Protein AF-A0A318IR84-F1 (afdb_monomer)

pLDDT: mean 74.89, std 21.02, range [23.23, 97.19]

Secondary structure (DSSP, 8-state):
------PPP-------EEEE-SSGGGGGGGGSTTEEEEEE-----HHHHHHHHHHHHTT--TTEEEEEE-TTSPPP-TTS---TTHHHHHHHHHHHHHHHHHHHT-S-EEEEEE--SS---------TT-EEEEE--SSS-EEEE-GGGB-GGGSGGGGTT--TTTTT-BS-GGGEEEEPTT-EEEEEPP-

Mean predicted aligned error: 11.46 Å

Organism: NCBI:txid332411

Radius of gyration: 19.28 Å; Cα contacts (8 Å, |Δi|>4): 292; chains: 1; bounding box: 44×44×61 Å

Foldseek 3Di:
DDDDDDDDPDPDQQFADEAEDPDLVCVLCCPPPNHFKYKYADDADVQLQVQVVVCVVVVLQPFWDKDKDFQPDQDDCPSGDPDGSSVVVRVVVSVVQVSVCVSVVHRIDIDIDGDDPDADDDLPPLPVDWKDKDAANDDQAHKDATPVQAPCVCHDVNLVPDDCVPSCRGNDPVRIDGHHGGMMMIGGRDD

Sequence (191 aa):
MTVALNPAPCATPPTSSLYEASRLTDLVRIFDEDIQLCLYPRSPIEPITRYFAAAREQGVLGLGFRLVATPGQALDISGLAALPGRDALLQDMAYLLDIYAELIGCPQVGMRLEVLDRAMCPRFHVDRTGVRMLCTYYGQGTEWLSEDAADRSKLGRLAQGMPDETSGLIRNPAAIRQAPPFALLLLKGTQ

Solvent-accessible surface area (backbone atoms only — not comparable to full-atom values): 11540 Å² total; per-residue (Å²): 138,90,80,88,76,77,81,73,77,77,74,72,76,77,66,54,31,73,44,80,32,91,47,80,79,49,55,65,51,49,74,43,89,62,31,36,32,28,37,36,79,43,79,75,56,65,51,38,46,49,25,52,51,52,30,57,77,70,67,60,56,71,68,47,47,74,49,77,45,42,71,97,54,88,75,88,56,88,80,56,66,96,48,70,27,44,68,56,41,52,52,49,53,50,52,51,44,39,54,50,29,64,74,71,71,41,78,61,45,82,46,74,49,75,59,70,99,56,80,71,71,71,83,78,64,63,38,90,80,51,76,46,80,46,65,33,72,74,74,88,33,49,53,48,67,45,54,92,28,40,39,68,86,36,54,69,85,64,23,77,85,47,57,54,91,72,43,59,22,56,70,37,76,88,53,60,42,71,38,58,40,44,20,39,35,38,38,49,36,60,130

InterPro domains:
  IPR014955 Protein of unknown function DUF1826 [PF08856] (23-190)

Nearest PDB structures (foldseek):
  7vbq-assembly1_A  TM=4.235E-01  e=6.514E-02  Talaromyces purpureogenus
  8etn-assembly1_B  TM=2.822E-01  e=4.411E-02  Oryza sativa
  5ybs-assembly1_A  TM=4.345E-01  e=3.905E+00  Penicillium brasilianum
  5ybm-assembly1_A  TM=4.144E-01  e=4.167E+00  Penicillium brasilianum
  4qsz-assembly2_B  TM=3.073E-01  e=6.566E+00  Escherichia coli K-12

Structure (mmCIF, N/CA/C/O backbone):
data_AF-A0A318IR84-F1
#
_entry.id   AF-A0A318IR84-F1
#
loop_
_atom_site.group_PDB
_atom_site.id
_atom_site.type_symbol
_atom_site.label_atom_id
_atom_site.label_alt_id
_atom_site.label_comp_id
_atom_site.label_asym_id
_atom_site.label_entity_id
_atom_site.label_seq_id
_atom_site.pdbx_PDB_ins_code
_atom_site.Cartn_x
_atom_site.Cartn_y
_atom_site.Cartn_z
_atom_site.occupancy
_atom_site.B_iso_or_equiv
_atom_site.auth_seq_id
_atom_site.auth_comp_id
_atom_site.auth_asym_id
_atom_site.auth_atom_id
_atom_site.pdbx_PDB_model_num
ATOM 1 N N . MET A 1 1 ? -25.418 32.059 40.261 1.00 28.69 1 MET A N 1
ATOM 2 C CA . MET A 1 1 ? -25.974 30.912 41.004 1.00 28.69 1 MET A CA 1
ATOM 3 C C . MET A 1 1 ? -25.354 29.662 40.403 1.00 28.69 1 MET A C 1
ATOM 5 O O . MET A 1 1 ? -25.583 29.387 39.235 1.00 28.69 1 MET A O 1
ATOM 9 N N . THR A 1 2 ? -24.452 29.028 41.145 1.00 23.92 2 THR A N 1
ATOM 10 C CA . THR A 1 2 ? -23.687 27.848 40.720 1.00 23.92 2 THR A CA 1
ATOM 11 C C . THR A 1 2 ? -24.505 26.588 40.962 1.00 23.92 2 THR A C 1
ATOM 13 O O . THR A 1 2 ? -25.024 26.443 42.063 1.00 23.92 2 THR A O 1
ATOM 16 N N . VAL A 1 3 ? -24.520 25.659 40.004 1.00 23.23 3 VAL A N 1
ATOM 17 C CA . VAL A 1 3 ? -24.410 24.215 40.269 1.00 23.23 3 VAL A CA 1
ATOM 18 C C . VAL A 1 3 ? -23.567 23.621 39.143 1.00 23.23 3 VAL A C 1
ATOM 20 O O . VAL A 1 3 ? -23.904 23.748 37.969 1.00 23.23 3 VAL A O 1
ATOM 23 N N . ALA A 1 4 ? -22.442 23.025 39.527 1.00 28.09 4 ALA A N 1
ATOM 24 C CA . ALA A 1 4 ? -21.579 22.254 38.652 1.00 28.09 4 ALA A CA 1
ATOM 25 C C . ALA A 1 4 ? -22.217 20.885 38.386 1.00 28.09 4 ALA A C 1
ATOM 27 O O . ALA A 1 4 ? -22.623 20.199 39.323 1.00 28.09 4 ALA A O 1
ATOM 28 N N . LEU A 1 5 ? -22.263 20.479 37.121 1.00 31.05 5 LEU A N 1
ATOM 29 C CA . LEU A 1 5 ? -22.376 19.076 36.746 1.00 31.05 5 LEU A CA 1
ATOM 30 C C . LEU A 1 5 ? -20.981 18.660 36.288 1.00 31.05 5 LEU A C 1
ATOM 32 O O . LEU A 1 5 ? -20.384 19.337 35.453 1.00 31.05 5 LEU A O 1
ATOM 36 N N . ASN A 1 6 ? -20.448 17.629 36.941 1.00 32.31 6 ASN A N 1
ATOM 37 C CA . ASN A 1 6 ? -19.106 17.077 36.767 1.00 32.31 6 ASN A CA 1
ATOM 38 C C . ASN A 1 6 ? -18.589 17.178 35.320 1.00 32.31 6 ASN A C 1
ATOM 40 O O . ASN A 1 6 ? -19.327 16.807 34.404 1.00 32.31 6 ASN A O 1
ATOM 44 N N . PRO A 1 7 ? -17.322 17.574 35.082 1.00 36.03 7 PRO A N 1
ATOM 45 C CA . PRO A 1 7 ? -16.700 17.222 33.818 1.00 36.03 7 PRO A CA 1
ATOM 46 C C . PRO A 1 7 ? -16.738 15.694 33.718 1.00 36.03 7 PRO A C 1
ATOM 48 O O . PRO A 1 7 ? -16.303 14.992 34.636 1.00 36.03 7 PRO A O 1
ATOM 51 N N . ALA A 1 8 ? -17.318 15.181 32.632 1.00 34.06 8 ALA A N 1
ATOM 52 C CA . ALA A 1 8 ? -17.183 13.777 32.278 1.00 34.06 8 ALA A CA 1
ATOM 53 C C . ALA A 1 8 ? -15.690 13.401 32.347 1.00 34.06 8 ALA A C 1
ATOM 55 O O . ALA A 1 8 ? -14.848 14.249 32.020 1.00 34.06 8 ALA A O 1
ATOM 56 N N . PRO A 1 9 ? -15.334 12.185 32.801 1.00 35.09 9 PRO A N 1
ATOM 57 C CA . PRO A 1 9 ? -13.950 11.744 32.757 1.00 35.09 9 PRO A CA 1
ATOM 58 C C . PRO A 1 9 ? -13.420 11.985 31.345 1.00 35.09 9 PRO A C 1
ATOM 60 O O . PRO A 1 9 ? -14.053 11.592 30.365 1.00 35.09 9 PRO A O 1
ATOM 63 N N . CYS A 1 10 ? -12.302 12.713 31.278 1.00 37.72 10 CYS A N 1
ATOM 64 C CA . CYS A 1 10 ? -11.510 12.907 30.074 1.00 37.72 10 CYS A CA 1
ATOM 65 C C . CYS A 1 10 ? -11.448 11.556 29.362 1.00 37.72 10 CYS A C 1
ATOM 67 O O . CYS A 1 10 ? -10.963 10.596 29.967 1.00 37.72 10 CYS A O 1
ATOM 69 N N . ALA A 1 11 ? -12.036 11.470 28.164 1.00 36.62 11 ALA A N 1
ATOM 70 C CA . ALA A 1 11 ? -12.072 10.236 27.401 1.00 36.62 11 ALA A CA 1
ATOM 71 C C . ALA A 1 11 ? -10.647 9.685 27.372 1.00 36.62 11 ALA A C 1
ATOM 73 O O . ALA A 1 11 ? -9.723 10.360 26.913 1.00 36.62 11 ALA A O 1
ATOM 74 N N . THR A 1 12 ? -10.455 8.502 27.955 1.00 34.94 12 THR A N 1
ATOM 75 C CA . THR A 1 12 ? -9.233 7.729 27.762 1.00 34.94 12 THR A CA 1
ATOM 76 C C . THR A 1 12 ? -8.934 7.753 26.268 1.00 34.94 12 THR A C 1
ATOM 78 O O . THR A 1 12 ? -9.847 7.434 25.499 1.00 34.94 12 THR A O 1
ATOM 81 N N . PRO A 1 13 ? -7.732 8.180 25.832 1.00 42.44 13 PRO A N 1
ATOM 82 C CA . PRO A 1 13 ? -7.419 8.173 24.412 1.00 42.44 13 PRO A CA 1
ATOM 83 C C . PRO A 1 13 ? -7.692 6.756 23.897 1.00 42.44 13 PRO A C 1
ATOM 85 O O . PRO A 1 13 ? -7.312 5.801 24.591 1.00 42.44 13 PRO A O 1
ATOM 88 N N . PRO A 1 14 ? -8.404 6.595 22.765 1.00 44.34 14 PRO A N 1
ATOM 89 C CA . PRO A 1 14 ? -8.708 5.274 22.248 1.00 44.34 14 PRO A CA 1
ATOM 90 C C . PRO A 1 14 ? -7.386 4.528 22.120 1.00 44.34 14 PRO A C 1
ATOM 92 O O . PRO A 1 14 ? -6.428 5.004 21.509 1.00 44.34 14 PRO A O 1
ATOM 95 N N . THR A 1 15 ? -7.307 3.388 22.796 1.00 46.62 15 THR A N 1
ATOM 96 C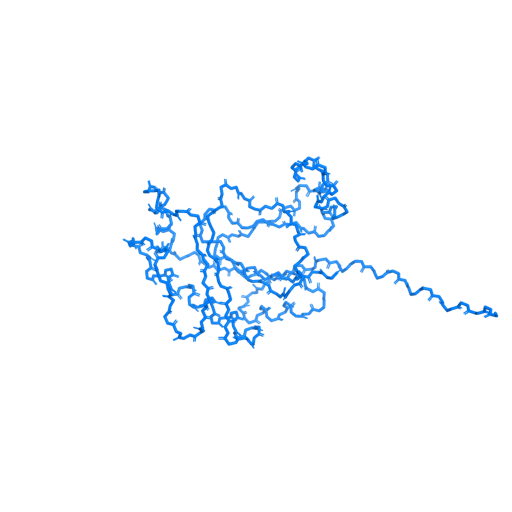 CA . THR A 1 15 ? -6.165 2.490 22.690 1.00 46.62 15 THR A CA 1
ATOM 97 C C . THR A 1 15 ? -6.109 2.108 21.217 1.00 46.62 15 THR A C 1
ATOM 99 O O . THR A 1 15 ? -7.056 1.498 20.739 1.00 46.62 15 THR A O 1
ATOM 102 N N . SER A 1 16 ? -5.094 2.553 20.467 1.00 55.94 16 SER A N 1
ATOM 103 C CA . SER A 1 16 ? -4.997 2.272 19.028 1.00 55.94 16 SER A CA 1
ATOM 104 C C . SER A 1 16 ? -4.999 0.761 18.813 1.00 55.94 16 SER A C 1
ATOM 106 O O . SER A 1 16 ? -3.967 0.105 18.978 1.00 55.94 16 SER A O 1
ATOM 108 N N . SER A 1 17 ? -6.174 0.192 18.527 1.00 76.81 17 SER A N 1
ATOM 109 C CA . SER A 1 17 ? -6.302 -1.237 18.312 1.00 76.81 17 SER A CA 1
ATOM 110 C C . SER A 1 17 ? -6.045 -1.506 16.835 1.00 76.81 17 SER A C 1
ATOM 112 O O . SER A 1 17 ? -6.731 -1.019 15.929 1.00 76.81 17 SER A O 1
ATOM 114 N N . LEU A 1 18 ? -4.943 -2.211 16.606 1.00 83.88 18 LEU A N 1
ATOM 115 C CA . LEU A 1 18 ? -4.634 -2.840 15.339 1.00 83.88 18 LEU A CA 1
ATOM 116 C C . LEU A 1 18 ? -5.541 -4.060 15.187 1.00 83.88 18 LEU A C 1
ATOM 118 O O . LEU A 1 18 ? -5.585 -4.911 16.076 1.00 83.88 18 LEU A O 1
ATOM 122 N N . TYR A 1 19 ? -6.186 -4.182 14.035 1.00 89.19 19 TYR A N 1
ATOM 123 C CA . TYR A 1 19 ? -6.887 -5.389 13.633 1.00 89.19 19 TYR A CA 1
ATOM 124 C C . TYR A 1 19 ? -6.170 -6.052 12.454 1.00 89.19 19 TYR A C 1
ATOM 126 O O . TYR A 1 19 ? -6.095 -5.497 11.356 1.00 89.19 19 TYR A O 1
ATOM 134 N N . GLU A 1 20 ? -5.630 -7.247 12.682 1.00 91.19 20 GLU A N 1
ATOM 135 C CA . GLU A 1 20 ? -5.020 -8.071 11.637 1.00 91.19 20 GLU A CA 1
ATOM 136 C C . GLU A 1 20 ? -6.117 -8.886 10.937 1.00 91.19 20 GLU A C 1
ATOM 138 O O . GLU A 1 20 ? -6.642 -9.865 11.469 1.00 91.19 20 GLU A O 1
ATOM 143 N N . ALA A 1 21 ? -6.499 -8.437 9.744 1.00 93.19 21 ALA A N 1
ATOM 144 C CA . ALA A 1 21 ? -7.530 -9.041 8.921 1.00 93.19 21 ALA A CA 1
ATOM 145 C C . ALA A 1 21 ? -7.034 -10.345 8.289 1.00 93.19 21 ALA A C 1
ATOM 147 O O . ALA A 1 21 ? -5.985 -10.393 7.645 1.00 93.19 21 ALA A O 1
ATOM 148 N N . SER A 1 22 ? -7.837 -11.400 8.421 1.00 92.88 22 SER A N 1
ATOM 149 C CA . SER A 1 22 ? -7.569 -12.704 7.801 1.00 92.88 22 SER A CA 1
ATOM 150 C C . SER A 1 22 ? -8.202 -12.823 6.414 1.00 92.88 22 SER A C 1
ATOM 152 O O . SER A 1 22 ? -7.716 -13.551 5.546 1.00 92.88 22 SER A O 1
ATOM 154 N N . ARG A 1 23 ? -9.288 -12.079 6.190 1.00 94.88 23 ARG A N 1
ATOM 155 C CA . ARG A 1 23 ? -10.039 -12.011 4.940 1.00 94.88 23 ARG A CA 1
ATOM 156 C C . ARG A 1 23 ? -10.155 -10.562 4.504 1.00 94.88 23 ARG A C 1
ATOM 158 O O . ARG A 1 23 ? -10.264 -9.661 5.330 1.00 94.88 23 ARG A O 1
ATOM 165 N N . LEU A 1 24 ? -10.238 -10.352 3.193 1.00 93.19 24 LEU A N 1
ATOM 166 C CA . LEU A 1 24 ? -10.435 -9.021 2.623 1.00 93.19 24 LEU A CA 1
ATOM 167 C C . LEU A 1 24 ? -11.698 -8.332 3.167 1.00 93.19 24 LEU A C 1
ATOM 169 O O . LEU A 1 24 ? -11.686 -7.139 3.438 1.00 93.19 24 LEU A O 1
ATOM 173 N N . THR A 1 25 ? -12.771 -9.096 3.389 1.00 94.06 25 THR A N 1
ATOM 174 C CA . THR A 1 25 ? -14.030 -8.593 3.959 1.00 94.06 25 THR A CA 1
ATOM 175 C C . THR A 1 25 ? -13.874 -8.038 5.370 1.00 94.06 25 THR A C 1
ATOM 177 O O . THR A 1 25 ? -14.665 -7.192 5.776 1.00 94.06 25 THR A O 1
ATOM 180 N N . ASP A 1 26 ? -12.858 -8.476 6.117 1.00 95.25 26 ASP A N 1
ATOM 181 C CA . ASP A 1 26 ? -12.640 -8.009 7.484 1.00 95.25 26 ASP A CA 1
ATOM 182 C C . ASP A 1 26 ? -12.114 -6.560 7.507 1.00 95.25 26 ASP A C 1
ATOM 184 O O . ASP A 1 26 ? -12.110 -5.926 8.556 1.00 95.25 26 ASP A O 1
ATOM 188 N N . LEU A 1 27 ? -11.731 -5.987 6.357 1.00 94.38 27 LEU A N 1
ATOM 189 C CA . LEU A 1 27 ? -11.362 -4.573 6.243 1.00 94.38 27 LEU A CA 1
ATOM 190 C C . LEU A 1 27 ? -12.492 -3.619 6.661 1.00 94.38 27 LEU A C 1
ATOM 192 O O . LEU A 1 27 ? -12.204 -2.512 7.108 1.00 94.38 27 LEU A O 1
ATOM 196 N N . VAL A 1 28 ? -13.761 -4.048 6.605 1.00 94.44 28 VAL A N 1
ATOM 197 C CA . VAL A 1 28 ? -14.914 -3.271 7.107 1.00 94.44 28 VAL A CA 1
ATOM 198 C C . VAL A 1 28 ? -14.816 -2.963 8.604 1.00 94.44 28 VAL A C 1
ATOM 200 O O . VAL A 1 28 ? -15.369 -1.972 9.073 1.00 94.44 28 VAL A O 1
ATOM 203 N N . ARG A 1 29 ? -14.052 -3.767 9.356 1.00 92.31 29 ARG A N 1
ATOM 204 C CA . ARG A 1 29 ? -13.809 -3.570 10.791 1.00 92.31 29 ARG A CA 1
ATOM 205 C C . ARG A 1 29 ? -13.084 -2.253 11.073 1.00 92.31 29 ARG A C 1
ATOM 207 O O . ARG A 1 29 ? -13.130 -1.783 12.201 1.00 92.31 29 ARG A O 1
ATOM 214 N N . ILE A 1 30 ? -12.502 -1.597 10.061 1.00 91.38 30 ILE A N 1
ATOM 215 C CA . ILE A 1 30 ? -11.961 -0.239 10.201 1.00 91.38 30 ILE A CA 1
ATOM 216 C C . ILE A 1 30 ? -13.007 0.754 10.717 1.00 91.38 30 ILE A C 1
ATOM 218 O O . ILE A 1 30 ? -12.637 1.763 11.303 1.00 91.38 30 ILE A O 1
ATOM 222 N N . PHE A 1 31 ? -14.302 0.501 10.522 1.00 89.62 31 PHE A N 1
ATOM 223 C CA . PHE A 1 31 ? -15.367 1.378 11.005 1.00 89.62 31 PHE A CA 1
ATOM 224 C C . PHE A 1 31 ? -15.752 1.139 12.470 1.00 89.62 31 PHE A C 1
ATOM 226 O O . PHE A 1 31 ? -16.404 2.006 13.047 1.00 89.62 31 PHE A O 1
ATOM 233 N N . ASP A 1 32 ? -15.301 0.048 13.096 1.00 89.56 32 ASP A N 1
ATOM 234 C CA . ASP A 1 32 ? -15.507 -0.192 14.527 1.00 89.56 32 ASP A CA 1
ATOM 235 C C . ASP A 1 32 ? -14.832 0.924 15.344 1.00 89.56 32 ASP A C 1
ATOM 237 O O . ASP A 1 32 ? -13.739 1.383 14.997 1.00 89.56 32 ASP A O 1
ATOM 241 N N . GLU A 1 33 ? -15.469 1.376 16.426 1.00 83.06 33 GLU A N 1
ATOM 242 C CA . GLU A 1 33 ? -15.022 2.542 17.210 1.00 83.06 33 GLU A CA 1
ATOM 243 C C . GLU A 1 33 ? -13.586 2.386 17.734 1.00 83.06 33 GLU A C 1
ATOM 245 O O . GLU A 1 33 ? -12.775 3.310 17.621 1.00 83.06 33 GLU A O 1
ATOM 250 N N . ASP A 1 34 ? -13.246 1.186 18.204 1.00 82.94 34 ASP A N 1
ATOM 251 C CA . ASP A 1 34 ? -11.952 0.895 18.820 1.00 82.94 34 ASP A CA 1
ATOM 252 C C . ASP A 1 34 ? -10.825 0.668 17.802 1.00 82.94 34 ASP A C 1
ATOM 254 O O . ASP A 1 34 ? -9.645 0.704 18.165 1.00 82.94 34 ASP A O 1
ATOM 258 N N . ILE A 1 35 ? -11.145 0.438 16.524 1.00 85.19 35 ILE A N 1
ATOM 259 C CA . ILE A 1 35 ? -10.156 0.098 15.494 1.00 85.19 35 ILE A CA 1
ATOM 260 C C . ILE A 1 35 ? -9.646 1.368 14.815 1.00 85.19 35 ILE A C 1
ATOM 262 O O . ILE A 1 35 ? -10.405 2.150 14.235 1.00 85.19 35 ILE A O 1
ATOM 266 N N . GLN A 1 36 ? -8.326 1.556 14.871 1.00 83.56 36 GLN A N 1
ATOM 267 C CA . GLN A 1 36 ? -7.628 2.682 14.233 1.00 83.56 36 GLN A CA 1
ATOM 268 C C . GLN A 1 36 ? -6.800 2.250 13.021 1.00 83.56 36 GLN A C 1
ATOM 270 O O . GLN A 1 36 ? -6.539 3.060 12.128 1.00 83.56 36 GLN A O 1
ATOM 275 N N . LEU A 1 37 ? -6.404 0.975 12.976 1.00 87.12 37 LEU A N 1
ATOM 276 C CA . LEU A 1 37 ? -5.610 0.409 11.895 1.00 87.12 37 LEU A CA 1
ATOM 277 C C . LEU A 1 37 ? -6.116 -0.993 11.552 1.00 87.12 37 LEU A C 1
ATOM 279 O O . LEU A 1 37 ? -6.177 -1.849 12.432 1.00 87.12 37 LEU A O 1
ATOM 283 N N . CYS A 1 38 ? -6.411 -1.255 10.278 1.00 91.94 38 CYS A N 1
ATOM 284 C CA . CYS A 1 38 ? -6.573 -2.620 9.770 1.00 91.94 38 CYS A CA 1
ATOM 285 C C . CYS A 1 38 ? -5.385 -2.990 8.890 1.00 91.94 38 CYS A C 1
ATOM 287 O O . CYS A 1 38 ? -5.012 -2.219 8.009 1.00 91.94 38 CYS A O 1
ATOM 289 N N . LEU A 1 39 ? -4.829 -4.180 9.092 1.00 92.62 39 LEU A N 1
ATOM 290 C CA . LEU A 1 39 ? -3.786 -4.746 8.245 1.00 92.62 39 LEU A CA 1
ATOM 291 C C . LEU A 1 39 ? -4.313 -6.014 7.590 1.00 92.62 39 LEU A C 1
ATOM 293 O O . LEU A 1 39 ? -4.673 -6.952 8.290 1.00 92.62 39 LEU A O 1
ATOM 297 N N . TYR A 1 40 ? -4.313 -6.065 6.261 1.00 94.88 40 TYR A N 1
ATOM 298 C CA . TYR A 1 40 ? -4.609 -7.274 5.496 1.00 94.88 40 TYR A CA 1
ATOM 299 C C . TYR A 1 40 ? -3.368 -7.710 4.701 1.00 94.88 40 TYR A C 1
ATOM 301 O O . TYR A 1 40 ? -2.954 -6.999 3.777 1.00 94.88 40 TYR A O 1
ATOM 309 N N . PRO A 1 41 ? -2.740 -8.850 5.038 1.00 91.88 41 PRO A N 1
ATOM 310 C CA . PRO A 1 41 ? -1.566 -9.326 4.326 1.00 91.88 41 PRO A CA 1
ATOM 311 C C . PRO A 1 41 ? -1.960 -9.873 2.951 1.00 91.88 41 PRO A C 1
ATOM 313 O O . PRO A 1 41 ? -2.948 -10.591 2.801 1.00 91.88 41 PRO A O 1
ATOM 316 N N . ARG A 1 42 ? -1.150 -9.566 1.937 1.00 92.81 42 ARG A N 1
ATOM 317 C CA . ARG A 1 42 ? -1.303 -10.085 0.572 1.00 92.81 42 ARG A CA 1
ATOM 318 C C . ARG A 1 42 ? 0.007 -10.689 0.100 1.00 92.81 42 ARG A C 1
ATOM 320 O O . ARG A 1 42 ? 1.082 -10.247 0.499 1.00 92.81 42 ARG A O 1
ATOM 327 N N . SER A 1 43 ? -0.084 -11.695 -0.762 1.00 91.56 43 SER A N 1
ATOM 328 C CA . SER A 1 43 ? 1.094 -12.271 -1.405 1.00 91.56 43 SER A CA 1
ATOM 329 C C . SER A 1 43 ? 1.706 -11.281 -2.406 1.00 91.56 43 SER A C 1
ATOM 331 O O . SER A 1 43 ? 0.958 -10.615 -3.125 1.00 91.56 43 SER A O 1
ATOM 333 N N . PRO A 1 44 ? 3.045 -11.206 -2.501 1.00 90.75 44 PRO A N 1
ATOM 334 C CA . PRO A 1 44 ? 3.706 -10.401 -3.517 1.00 90.75 44 PRO A CA 1
ATOM 335 C C . PRO A 1 44 ? 3.321 -10.806 -4.940 1.00 90.75 44 PRO A C 1
ATOM 337 O O . PRO A 1 44 ? 3.213 -11.992 -5.257 1.00 90.75 44 PRO A O 1
ATOM 340 N N . ILE A 1 45 ? 3.168 -9.811 -5.813 1.00 95.06 45 ILE A N 1
ATOM 341 C CA . ILE A 1 45 ? 2.854 -10.013 -7.229 1.00 95.06 45 ILE A CA 1
ATOM 342 C C . ILE A 1 45 ? 4.142 -9.833 -8.032 1.00 95.06 45 ILE A C 1
ATOM 344 O O . ILE A 1 45 ? 4.601 -8.717 -8.268 1.00 95.06 45 ILE A O 1
ATOM 348 N N . GLU A 1 46 ? 4.728 -10.950 -8.460 1.00 95.50 46 GLU A N 1
ATOM 349 C CA . GLU A 1 46 ? 6.068 -10.997 -9.059 1.00 95.50 46 GLU A CA 1
ATOM 350 C C . GLU A 1 46 ? 6.275 -10.043 -10.258 1.00 95.50 46 GLU A C 1
ATOM 352 O O . GLU A 1 46 ? 7.284 -9.331 -10.276 1.00 95.50 46 GLU A O 1
ATOM 357 N N . PRO A 1 47 ? 5.347 -9.928 -11.235 1.00 97.19 47 PRO A N 1
ATOM 358 C CA . PRO A 1 47 ? 5.487 -8.941 -12.306 1.00 97.19 47 PRO A CA 1
ATOM 359 C C . PRO A 1 47 ? 5.610 -7.495 -11.806 1.00 97.19 47 PRO A C 1
ATOM 361 O O . PRO A 1 47 ? 6.372 -6.718 -12.375 1.00 97.19 47 PRO A O 1
ATOM 364 N N . ILE A 1 48 ? 4.904 -7.139 -10.728 1.00 95.69 48 ILE A N 1
ATOM 365 C CA . ILE A 1 48 ? 4.945 -5.795 -10.139 1.00 95.69 48 ILE A CA 1
ATOM 366 C C . ILE A 1 48 ? 6.281 -5.573 -9.427 1.00 95.69 48 ILE A C 1
ATOM 368 O O . ILE A 1 48 ? 6.909 -4.528 -9.598 1.00 95.69 48 ILE A O 1
ATOM 372 N N . THR A 1 49 ? 6.770 -6.573 -8.691 1.00 91.81 49 THR A N 1
ATOM 373 C CA . THR A 1 49 ? 8.097 -6.521 -8.062 1.00 91.81 49 THR A CA 1
ATOM 374 C C . THR A 1 49 ? 9.191 -6.274 -9.103 1.00 91.81 49 THR A C 1
ATOM 376 O O . THR A 1 49 ? 10.042 -5.401 -8.9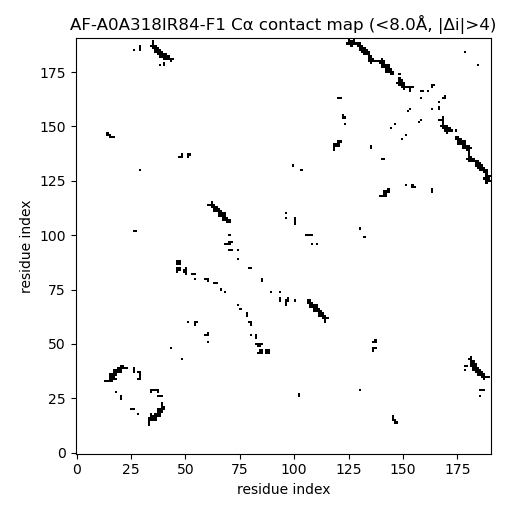12 1.00 91.81 49 THR A O 1
ATOM 379 N N . ARG A 1 50 ? 9.144 -6.985 -10.239 1.00 93.06 50 ARG A N 1
ATOM 380 C CA . ARG A 1 50 ? 10.091 -6.799 -11.352 1.00 93.06 50 ARG A CA 1
ATOM 381 C C . ARG A 1 50 ? 9.975 -5.430 -12.002 1.00 93.06 50 ARG A C 1
ATOM 383 O O . ARG A 1 50 ? 11.003 -4.832 -12.307 1.00 93.06 50 ARG A O 1
ATOM 390 N N . TYR A 1 51 ? 8.752 -4.931 -12.182 1.00 94.31 51 TYR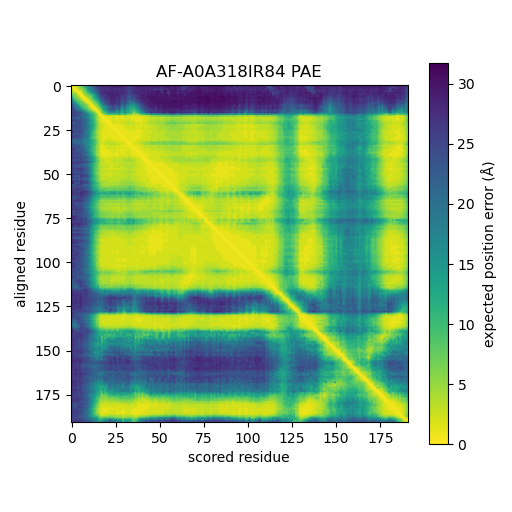 A N 1
ATOM 391 C CA . TYR A 1 51 ? 8.512 -3.592 -12.715 1.00 94.31 51 TYR A CA 1
ATOM 392 C C . TYR A 1 51 ? 9.245 -2.531 -11.884 1.00 94.31 51 TYR A C 1
ATOM 394 O O . TYR A 1 51 ? 10.029 -1.755 -12.429 1.00 94.31 51 TYR A O 1
ATOM 402 N N . PHE A 1 52 ? 9.052 -2.531 -10.560 1.00 91.50 52 PHE A N 1
ATOM 403 C CA . PHE A 1 52 ? 9.687 -1.546 -9.680 1.00 91.50 52 PHE A CA 1
ATOM 404 C C . PHE A 1 52 ? 11.202 -1.740 -9.550 1.00 91.50 52 PHE A C 1
ATOM 406 O O . PHE A 1 52 ? 11.924 -0.746 -9.468 1.00 91.50 52 PHE A O 1
ATOM 413 N N . ALA A 1 53 ? 11.700 -2.981 -9.587 1.00 90.19 53 ALA A N 1
ATOM 414 C CA . ALA A 1 53 ? 13.138 -3.251 -9.627 1.00 90.19 53 ALA A CA 1
ATOM 415 C C . ALA A 1 53 ? 13.787 -2.650 -10.886 1.00 90.19 53 ALA A C 1
ATOM 417 O O . ALA A 1 53 ? 14.718 -1.852 -10.779 1.00 90.19 53 ALA A O 1
ATOM 418 N N . ALA A 1 54 ? 13.232 -2.939 -12.067 1.00 90.62 54 ALA A N 1
ATOM 419 C CA . ALA A 1 54 ? 13.726 -2.403 -13.334 1.00 90.62 54 ALA A CA 1
ATOM 420 C C . ALA A 1 54 ? 13.604 -0.873 -13.398 1.00 90.62 54 ALA A C 1
ATOM 422 O O . ALA A 1 54 ? 14.528 -0.187 -13.831 1.00 90.62 54 ALA A O 1
ATOM 423 N N . ALA A 1 55 ? 12.484 -0.319 -12.928 1.00 89.81 55 ALA A N 1
ATOM 424 C CA . ALA A 1 55 ? 12.271 1.122 -12.907 1.00 89.81 55 ALA A CA 1
ATOM 425 C C . ALA A 1 55 ? 13.276 1.846 -11.993 1.00 89.81 55 ALA A C 1
ATOM 427 O O . ALA A 1 55 ? 13.730 2.944 -12.325 1.00 89.81 55 ALA A O 1
ATOM 428 N N . ARG A 1 56 ? 13.650 1.229 -10.861 1.00 86.94 56 ARG A N 1
ATOM 429 C CA . ARG A 1 56 ? 14.693 1.731 -9.958 1.00 86.94 56 ARG A CA 1
ATOM 430 C C . ARG A 1 56 ? 16.065 1.703 -10.619 1.00 86.94 56 ARG A C 1
ATOM 432 O O . ARG A 1 56 ? 16.769 2.705 -10.567 1.00 86.94 56 ARG A O 1
ATOM 439 N N . GLU A 1 57 ? 16.436 0.581 -11.229 1.00 88.50 57 GLU A N 1
ATOM 440 C CA . GLU A 1 57 ? 17.727 0.415 -11.910 1.00 88.50 57 GLU A CA 1
ATOM 441 C C . GLU A 1 57 ? 17.904 1.407 -13.064 1.00 88.50 57 GLU A C 1
ATOM 443 O O . GLU A 1 57 ? 18.987 1.954 -13.252 1.00 88.50 57 GLU A O 1
ATOM 448 N N . GLN A 1 58 ? 16.827 1.686 -13.801 1.00 90.19 58 GLN A N 1
ATOM 449 C CA . GLN A 1 58 ? 16.833 2.628 -14.922 1.00 90.19 58 GLN A CA 1
ATOM 450 C C . GLN A 1 58 ? 16.643 4.095 -14.497 1.00 90.19 58 GLN A C 1
ATOM 452 O O . GLN A 1 58 ? 16.729 4.984 -15.340 1.00 90.19 58 GLN A O 1
ATOM 457 N N . GLY A 1 59 ? 16.368 4.373 -13.216 1.00 86.00 5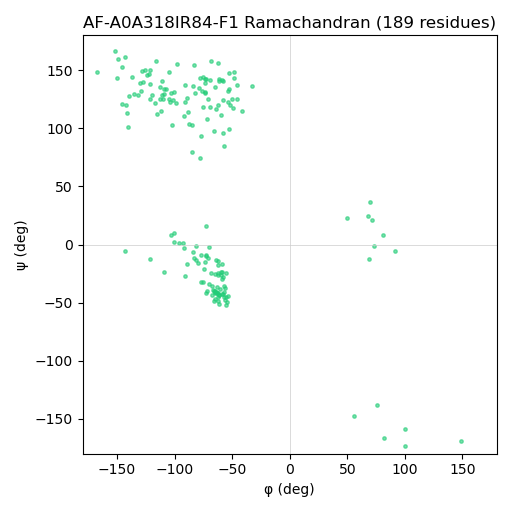9 GLY A N 1
ATOM 458 C CA . GLY A 1 59 ? 16.150 5.735 -12.715 1.00 86.00 59 GLY A CA 1
ATOM 459 C C . GLY A 1 59 ? 14.868 6.404 -13.231 1.00 86.00 59 GLY A C 1
ATOM 460 O O . GLY A 1 59 ? 14.789 7.629 -13.267 1.00 86.00 59 GLY A O 1
ATOM 461 N N . VAL A 1 60 ? 13.859 5.621 -13.629 1.00 87.12 60 VAL A N 1
ATOM 462 C CA . VAL A 1 60 ? 12.619 6.111 -14.272 1.00 87.12 60 VAL A CA 1
ATOM 463 C C . VAL A 1 60 ? 11.407 6.152 -13.336 1.00 87.12 60 VAL A C 1
ATOM 465 O O . VAL A 1 60 ? 10.289 6.395 -13.780 1.00 87.12 60 VAL A O 1
ATOM 468 N N . LEU A 1 61 ? 11.607 5.920 -12.036 1.00 78.38 61 LEU A N 1
ATOM 469 C CA . LEU A 1 61 ? 10.535 5.974 -11.032 1.00 78.38 61 LEU A CA 1
ATOM 470 C C . LEU A 1 61 ? 9.989 7.393 -10.792 1.00 78.38 61 LEU A C 1
ATOM 472 O O . LEU A 1 61 ? 8.837 7.546 -10.383 1.00 78.38 61 LEU A O 1
ATOM 476 N N . GLY A 1 62 ? 10.790 8.429 -11.064 1.00 79.62 62 GLY A N 1
ATOM 477 C CA . GLY A 1 62 ? 10.410 9.820 -10.814 1.00 79.62 62 GLY A CA 1
ATOM 478 C C . GLY A 1 62 ? 10.015 10.069 -9.351 1.00 79.62 62 GLY A C 1
ATOM 479 O O . GLY A 1 62 ? 10.536 9.431 -8.442 1.00 79.62 62 GLY A O 1
ATOM 480 N N . LEU A 1 63 ? 9.077 10.996 -9.131 1.00 79.12 63 LEU A N 1
ATOM 481 C CA . LEU A 1 63 ? 8.512 11.304 -7.805 1.00 79.12 63 LEU A CA 1
ATOM 482 C C . LEU A 1 63 ? 7.179 10.573 -7.534 1.00 79.12 63 LEU A C 1
ATOM 484 O O . LEU A 1 63 ? 6.559 10.768 -6.487 1.00 79.12 63 LEU A O 1
ATOM 488 N N . GLY A 1 64 ? 6.721 9.751 -8.482 1.00 84.00 64 GLY A N 1
ATOM 489 C CA . GLY A 1 64 ? 5.360 9.220 -8.520 1.00 84.00 64 GLY A CA 1
ATOM 490 C C . GLY A 1 64 ? 4.343 10.197 -9.130 1.00 84.00 64 GLY A C 1
ATOM 491 O O . GLY A 1 64 ? 4.708 11.177 -9.779 1.00 84.00 64 GLY A O 1
ATOM 492 N N . PHE A 1 65 ? 3.051 9.919 -8.951 1.00 85.31 65 PHE A N 1
ATOM 493 C CA . PHE A 1 65 ? 1.951 10.683 -9.550 1.00 85.31 65 PHE A CA 1
ATOM 494 C C . PHE A 1 65 ? 0.683 10.631 -8.693 1.00 85.31 65 PHE A C 1
ATOM 496 O O . PHE A 1 65 ? 0.547 9.822 -7.772 1.00 85.31 65 PHE A O 1
ATOM 503 N N . ARG A 1 66 ? -0.266 11.516 -9.003 1.00 90.38 66 ARG A N 1
ATOM 504 C CA . ARG A 1 66 ? -1.586 11.568 -8.374 1.00 90.38 66 ARG A CA 1
ATOM 505 C C . ARG A 1 66 ? -2.652 11.627 -9.454 1.00 90.38 66 ARG A C 1
ATOM 507 O O . ARG A 1 66 ? -2.492 12.362 -10.422 1.00 90.38 66 ARG A O 1
ATOM 514 N N . LEU A 1 67 ? -3.737 10.897 -9.250 1.00 89.94 67 LEU A N 1
ATOM 515 C CA . LEU A 1 67 ? -4.882 10.882 -10.149 1.00 89.94 67 LEU A CA 1
ATOM 516 C C . LEU A 1 67 ? -6.188 10.781 -9.359 1.00 89.94 67 LEU A C 1
ATOM 518 O O . LEU A 1 67 ? -6.193 10.393 -8.190 1.00 89.94 67 LEU A O 1
ATOM 522 N N . VAL A 1 68 ? -7.291 11.143 -10.005 1.00 92.94 68 VAL A N 1
ATOM 523 C CA . VAL A 1 68 ? -8.644 10.820 -9.546 1.00 92.94 68 VAL A CA 1
ATOM 524 C C . VAL A 1 68 ? -9.149 9.710 -10.451 1.00 92.94 68 VAL A C 1
ATOM 526 O O . VAL A 1 68 ? -9.106 9.859 -11.671 1.00 92.94 68 VAL A O 1
ATOM 529 N N . ALA A 1 69 ? -9.585 8.602 -9.864 1.00 93.25 69 ALA A N 1
ATOM 530 C CA . ALA A 1 69 ? -10.084 7.454 -10.604 1.00 93.25 69 ALA A CA 1
ATOM 531 C C . ALA A 1 69 ? -11.518 7.111 -10.212 1.00 93.25 69 ALA A C 1
ATOM 533 O O . ALA A 1 69 ? -11.933 7.295 -9.066 1.00 93.25 69 ALA A O 1
ATOM 534 N N . THR A 1 70 ? -12.234 6.561 -11.185 1.00 94.38 70 THR A N 1
ATOM 535 C CA . THR A 1 70 ? -13.558 5.966 -11.022 1.00 94.38 70 THR A CA 1
ATOM 536 C C . THR A 1 70 ? -13.403 4.451 -11.181 1.00 94.38 70 THR A C 1
ATOM 538 O O . THR A 1 70 ? -12.811 4.028 -12.182 1.00 94.38 70 THR A O 1
ATOM 541 N N . PRO A 1 71 ? -13.921 3.630 -10.252 1.00 93.00 71 PRO A N 1
ATOM 542 C CA . PRO A 1 71 ? -14.011 2.177 -10.417 1.00 93.00 71 PRO A CA 1
ATOM 543 C C . PRO A 1 71 ? -14.552 1.775 -11.795 1.00 93.00 71 PRO A C 1
ATOM 545 O O . PRO A 1 71 ? -15.483 2.396 -12.315 1.00 93.00 71 PRO A O 1
ATOM 548 N N . GLY A 1 72 ? -13.951 0.758 -12.413 1.00 90.56 72 GLY A N 1
ATOM 549 C CA . GLY A 1 72 ? -14.327 0.280 -13.751 1.00 90.56 72 GLY A CA 1
ATOM 550 C C . GLY A 1 72 ? -13.931 1.175 -14.940 1.00 90.56 72 GLY A C 1
ATOM 551 O O . GLY A 1 72 ? -14.182 0.792 -16.083 1.00 90.56 72 GLY A O 1
ATOM 552 N N . GLN A 1 73 ? -13.304 2.338 -14.722 1.00 92.44 73 GLN A N 1
ATOM 553 C CA . GLN A 1 73 ? -12.717 3.155 -15.794 1.00 92.44 73 GLN A CA 1
ATOM 554 C C . GLN A 1 73 ? -11.208 2.910 -15.927 1.00 92.44 73 GLN A C 1
ATOM 556 O O . GLN A 1 73 ? -10.534 2.512 -14.979 1.00 92.44 73 GLN A O 1
ATOM 561 N N . ALA A 1 74 ? -10.662 3.166 -17.118 1.00 89.50 74 ALA A N 1
ATOM 562 C CA . ALA A 1 74 ? -9.223 3.073 -17.341 1.00 89.50 74 ALA A CA 1
ATOM 563 C C . ALA A 1 74 ? -8.467 4.125 -16.509 1.00 89.50 74 ALA A C 1
ATOM 565 O O . ALA A 1 74 ? -8.848 5.296 -16.479 1.00 89.50 74 ALA A O 1
ATOM 566 N N . LEU A 1 75 ? -7.377 3.703 -15.865 1.00 90.19 75 LEU A N 1
ATOM 567 C CA . LEU A 1 75 ? -6.476 4.597 -15.139 1.00 90.19 75 LEU A CA 1
ATOM 568 C C . LEU A 1 75 ? -5.599 5.387 -16.118 1.00 90.19 75 LEU A C 1
ATOM 570 O O . LEU A 1 75 ? -5.157 4.848 -17.132 1.00 90.19 75 LEU A O 1
ATOM 574 N N . ASP A 1 76 ? -5.303 6.645 -15.792 1.00 86.25 76 ASP A N 1
ATOM 575 C CA . ASP A 1 76 ? -4.292 7.418 -16.517 1.00 86.25 76 ASP A CA 1
ATOM 576 C C . ASP A 1 76 ? -2.893 6.846 -16.236 1.00 86.25 76 ASP A C 1
ATOM 578 O O . ASP A 1 76 ? -2.428 6.818 -15.096 1.00 86.25 76 ASP A O 1
ATOM 582 N N . ILE A 1 77 ? -2.227 6.378 -17.293 1.00 83.44 77 ILE A N 1
ATOM 583 C CA . ILE A 1 77 ? -0.931 5.688 -17.230 1.00 83.44 77 ILE A CA 1
ATOM 584 C C . ILE A 1 77 ? 0.248 6.596 -17.591 1.00 83.44 77 ILE A C 1
ATOM 586 O O . ILE A 1 77 ? 1.382 6.122 -17.646 1.00 83.44 77 ILE A O 1
ATOM 590 N N . SER A 1 78 ? 0.004 7.881 -17.866 1.00 83.62 78 SER A N 1
ATOM 591 C CA . SER A 1 78 ? 1.023 8.830 -18.337 1.00 83.62 78 SER A CA 1
ATOM 592 C C . SER A 1 78 ? 2.215 8.973 -17.383 1.00 83.62 78 SER A C 1
ATOM 594 O O . SER A 1 78 ? 3.333 9.224 -17.827 1.00 83.62 78 SER A O 1
ATOM 596 N N . GLY A 1 79 ? 1.998 8.749 -16.084 1.00 80.88 79 GLY A N 1
ATOM 597 C CA . GLY A 1 79 ? 3.041 8.758 -15.056 1.00 80.88 79 GLY A CA 1
ATOM 598 C C . GLY A 1 79 ? 3.856 7.463 -14.921 1.00 80.88 79 GLY A C 1
ATOM 599 O O . GLY A 1 79 ? 4.745 7.416 -14.074 1.00 80.88 79 GLY A O 1
ATOM 600 N N . LEU A 1 80 ? 3.567 6.408 -15.696 1.00 86.44 80 LEU A N 1
ATOM 601 C CA . LEU A 1 80 ? 4.220 5.097 -15.584 1.00 86.44 80 LEU A CA 1
ATOM 602 C C . LEU A 1 80 ? 5.115 4.785 -16.789 1.00 86.44 80 LEU A C 1
ATOM 604 O O . LEU A 1 80 ? 4.679 4.795 -17.943 1.00 86.44 80 LEU A O 1
ATOM 608 N N . ALA A 1 81 ? 6.363 4.407 -16.507 1.00 89.75 81 ALA A N 1
ATOM 609 C CA . ALA A 1 81 ? 7.305 3.941 -17.517 1.00 89.75 81 ALA A CA 1
ATOM 610 C C . ALA A 1 81 ? 6.798 2.663 -18.211 1.00 89.75 81 ALA A C 1
ATOM 612 O O . ALA A 1 81 ? 6.221 1.774 -17.588 1.00 89.75 81 ALA A O 1
ATOM 613 N N . ALA A 1 82 ? 7.031 2.542 -19.519 1.00 92.00 82 ALA A N 1
ATOM 614 C CA . ALA A 1 82 ? 6.639 1.370 -20.302 1.00 92.00 82 ALA A CA 1
ATOM 615 C C . ALA A 1 82 ? 7.614 0.195 -20.087 1.00 92.00 82 ALA A C 1
ATOM 617 O O . ALA A 1 82 ? 8.438 -0.106 -20.947 1.00 92.00 82 ALA A O 1
ATOM 618 N N . LEU A 1 83 ? 7.527 -0.455 -18.925 1.00 94.25 83 LEU A N 1
ATOM 619 C CA . LEU A 1 83 ? 8.369 -1.590 -18.533 1.00 94.25 83 LEU A CA 1
ATOM 620 C C . LEU A 1 83 ? 7.549 -2.880 -18.345 1.00 94.25 83 LEU A C 1
ATOM 622 O O . LEU A 1 83 ? 6.342 -2.810 -18.081 1.00 94.25 83 LEU A O 1
ATOM 626 N N . PRO A 1 84 ? 8.178 -4.069 -18.438 1.00 95.62 84 PRO A N 1
ATOM 627 C CA . PRO A 1 84 ? 7.520 -5.332 -18.113 1.00 95.62 84 PRO A CA 1
ATOM 628 C C . PRO A 1 84 ? 6.887 -5.296 -16.718 1.00 95.62 84 PRO A C 1
ATOM 630 O O . PRO A 1 84 ? 7.515 -4.854 -15.761 1.00 95.62 84 PRO A O 1
ATOM 633 N N . GLY A 1 85 ? 5.640 -5.760 -16.611 1.00 94.62 85 GLY A N 1
ATOM 634 C CA . GLY A 1 85 ? 4.871 -5.731 -15.362 1.00 94.62 85 GLY A CA 1
ATOM 635 C C . GLY A 1 85 ? 4.001 -4.485 -15.162 1.00 94.62 85 GLY A C 1
ATOM 636 O O . GLY A 1 85 ? 3.195 -4.480 -14.234 1.00 94.62 85 GLY A O 1
ATOM 637 N N . ARG A 1 86 ? 4.073 -3.478 -16.051 1.00 94.06 86 ARG A N 1
ATOM 638 C CA . ARG A 1 86 ? 3.192 -2.295 -16.002 1.00 94.06 86 ARG A CA 1
ATOM 639 C C . ARG A 1 86 ? 1.710 -2.671 -16.010 1.00 94.06 86 ARG A C 1
ATOM 641 O O . ARG A 1 86 ? 0.949 -2.143 -15.210 1.00 94.06 86 ARG A O 1
ATOM 648 N N . ASP A 1 87 ? 1.306 -3.599 -16.871 1.00 94.75 87 ASP A N 1
ATOM 649 C CA . ASP A 1 87 ? -0.106 -3.987 -16.986 1.00 94.75 87 ASP A CA 1
ATOM 650 C C . ASP A 1 87 ? -0.599 -4.715 -15.725 1.00 94.75 87 ASP A C 1
ATOM 652 O O . ASP A 1 87 ? -1.713 -4.476 -15.270 1.00 94.75 87 ASP A O 1
ATOM 656 N N . ALA A 1 88 ? 0.263 -5.524 -15.098 1.00 96.12 88 ALA A N 1
ATOM 657 C CA . ALA A 1 88 ? -0.037 -6.148 -13.810 1.00 96.12 88 ALA A CA 1
ATOM 658 C C . ALA A 1 88 ? -0.180 -5.102 -12.693 1.00 96.12 88 ALA A C 1
ATOM 660 O O . ALA A 1 88 ? -1.081 -5.211 -11.867 1.00 96.12 88 ALA A O 1
ATOM 661 N N . LEU A 1 89 ? 0.669 -4.065 -12.688 1.00 95.38 89 LEU A N 1
ATOM 662 C CA . LEU A 1 89 ? 0.558 -2.945 -11.750 1.00 95.38 89 LEU A CA 1
ATOM 663 C C . LEU A 1 89 ? -0.763 -2.191 -11.936 1.00 95.38 89 LEU A C 1
ATOM 665 O O . LEU A 1 89 ? -1.441 -1.902 -10.956 1.00 95.38 89 LEU A O 1
ATOM 669 N N . LEU A 1 90 ? -1.152 -1.905 -13.178 1.00 94.38 90 LEU A N 1
ATOM 670 C CA . LEU A 1 90 ? -2.416 -1.230 -13.478 1.00 94.38 90 LEU A CA 1
ATOM 671 C C . LEU A 1 90 ? -3.626 -2.056 -13.047 1.00 94.38 90 LEU A C 1
ATOM 673 O O . LEU A 1 90 ? -4.561 -1.506 -12.470 1.00 94.38 90 LEU A O 1
ATOM 677 N N . GLN A 1 91 ? -3.592 -3.366 -13.291 1.00 95.69 91 GLN A N 1
ATOM 678 C CA . GLN A 1 91 ? -4.642 -4.277 -12.853 1.00 95.69 91 GLN A CA 1
ATOM 679 C C . GLN A 1 91 ? -4.753 -4.312 -11.324 1.00 95.69 91 GLN A C 1
ATOM 681 O O . GLN A 1 91 ? -5.863 -4.270 -10.799 1.00 95.69 91 GLN A O 1
ATOM 686 N N . ASP A 1 92 ? -3.626 -4.334 -10.608 1.00 96.75 92 ASP A N 1
ATOM 687 C CA . ASP A 1 92 ? -3.642 -4.305 -9.144 1.00 96.75 92 ASP A CA 1
ATOM 688 C C . ASP A 1 92 ? -4.138 -2.963 -8.603 1.00 96.75 92 ASP A C 1
ATOM 690 O O . ASP A 1 92 ? -4.993 -2.927 -7.725 1.00 96.75 92 ASP A O 1
ATOM 694 N N . MET A 1 93 ? -3.683 -1.845 -9.173 1.00 95.12 93 MET A N 1
ATOM 695 C CA . MET A 1 93 ? -4.167 -0.513 -8.805 1.00 95.12 93 MET A CA 1
ATOM 696 C C . MET A 1 93 ? -5.680 -0.377 -9.016 1.00 95.12 93 MET A C 1
ATOM 698 O O . MET A 1 93 ? -6.357 0.168 -8.147 1.00 95.12 93 MET A O 1
ATOM 702 N N . ALA A 1 94 ? -6.216 -0.890 -10.126 1.00 95.62 94 ALA A N 1
ATOM 703 C CA . ALA A 1 94 ? -7.656 -0.913 -10.382 1.00 95.62 94 ALA A CA 1
ATOM 704 C C . ALA A 1 94 ? -8.404 -1.805 -9.374 1.00 95.62 94 ALA A C 1
ATOM 706 O O . ALA A 1 94 ? -9.420 -1.394 -8.827 1.00 95.62 94 ALA A O 1
ATOM 707 N N . TYR A 1 95 ? -7.859 -2.976 -9.043 1.00 95.88 95 TYR A N 1
ATOM 708 C CA . TYR A 1 95 ? -8.436 -3.856 -8.025 1.00 95.88 95 TYR A CA 1
ATOM 709 C C . TYR A 1 95 ? -8.488 -3.196 -6.637 1.00 95.88 95 TYR A C 1
ATOM 711 O O . TYR A 1 95 ? -9.501 -3.258 -5.942 1.00 95.88 95 TYR A O 1
ATOM 719 N N . LEU A 1 96 ? -7.411 -2.517 -6.234 1.00 95.88 96 LEU A N 1
ATOM 720 C CA . LEU A 1 96 ? -7.371 -1.768 -4.978 1.00 95.88 96 LEU A CA 1
ATOM 721 C C . LEU A 1 96 ? -8.345 -0.587 -4.986 1.00 95.88 96 LEU A C 1
ATOM 723 O O . LEU A 1 96 ? -9.019 -0.336 -3.987 1.00 95.88 96 LEU A O 1
ATOM 727 N N . LEU A 1 97 ? -8.448 0.120 -6.111 1.00 95.50 97 LEU A N 1
ATOM 728 C CA . LEU A 1 97 ? -9.439 1.173 -6.299 1.00 95.50 97 LEU A CA 1
ATOM 729 C C . LEU A 1 97 ? -10.862 0.653 -6.064 1.00 95.50 97 LEU A C 1
ATOM 731 O O . LEU A 1 97 ? -11.606 1.298 -5.327 1.00 95.50 97 LEU A O 1
ATOM 735 N N . ASP A 1 98 ? -11.214 -0.494 -6.647 1.00 94.88 98 ASP A N 1
ATOM 736 C CA . ASP A 1 98 ? -12.544 -1.094 -6.515 1.00 94.88 98 ASP A CA 1
ATOM 737 C C . ASP A 1 98 ? -12.849 -1.448 -5.052 1.00 94.88 98 ASP A C 1
ATOM 739 O O . ASP A 1 98 ? -13.875 -1.020 -4.522 1.00 94.88 98 ASP A O 1
ATOM 743 N N . ILE A 1 99 ? -11.917 -2.125 -4.362 1.00 95.19 99 ILE A N 1
ATOM 744 C CA . ILE A 1 99 ? -12.050 -2.456 -2.930 1.00 95.19 99 ILE A CA 1
ATOM 745 C C . ILE A 1 99 ? -12.316 -1.200 -2.104 1.00 95.19 99 ILE A C 1
ATOM 747 O O . ILE A 1 99 ? -13.204 -1.173 -1.254 1.00 95.19 99 ILE A O 1
ATOM 751 N N . TYR A 1 100 ? -11.515 -0.160 -2.316 1.00 95.00 100 TYR A N 1
ATOM 752 C CA . TYR A 1 100 ? -11.592 1.043 -1.504 1.00 95.00 100 TYR A CA 1
ATOM 753 C C . TYR A 1 100 ? -12.847 1.864 -1.799 1.00 95.00 100 TYR A C 1
ATOM 755 O O . TYR A 1 100 ? -13.478 2.377 -0.878 1.00 95.00 100 TYR A O 1
ATOM 763 N N . ALA A 1 101 ? -13.233 1.977 -3.068 1.00 93.06 101 ALA A N 1
ATOM 764 C CA . ALA A 1 101 ? -14.452 2.670 -3.453 1.00 93.06 101 ALA A CA 1
ATOM 765 C C . ALA A 1 101 ? -15.701 1.976 -2.898 1.00 93.06 101 ALA A C 1
ATOM 767 O O . ALA A 1 101 ? -16.594 2.664 -2.405 1.00 93.06 101 ALA A O 1
ATOM 768 N N . GLU A 1 102 ? -15.738 0.640 -2.917 1.00 93.06 102 GLU A N 1
ATOM 769 C CA . GLU A 1 102 ? -16.808 -0.150 -2.301 1.00 93.06 102 GLU A CA 1
ATOM 770 C C . GLU A 1 102 ? -16.829 0.032 -0.779 1.00 93.06 102 GLU A C 1
ATOM 772 O O . GLU A 1 102 ? -17.877 0.323 -0.206 1.00 93.06 102 GLU A O 1
ATOM 777 N N . LEU A 1 103 ? -15.664 -0.051 -0.129 1.00 93.44 103 LEU A N 1
ATOM 778 C CA . LEU A 1 103 ? -15.535 0.089 1.320 1.00 93.44 103 LEU A CA 1
ATOM 779 C C . LEU A 1 103 ? -15.986 1.466 1.831 1.00 93.44 103 LEU A C 1
ATOM 781 O O . LEU A 1 103 ? -16.640 1.553 2.867 1.00 93.44 103 LEU A O 1
ATOM 785 N N . ILE A 1 104 ? -15.605 2.541 1.137 1.00 90.38 104 ILE A N 1
ATOM 786 C CA . ILE A 1 104 ? -15.915 3.922 1.542 1.00 90.38 104 ILE A CA 1
ATOM 787 C C . ILE A 1 104 ? -17.258 4.402 0.963 1.00 90.38 104 ILE A C 1
ATOM 789 O O . ILE A 1 104 ? -17.815 5.393 1.434 1.00 90.38 104 ILE A O 1
ATOM 793 N N . GLY A 1 105 ? -17.802 3.722 -0.049 1.00 89.62 105 GLY A N 1
ATOM 794 C CA . GLY A 1 105 ? -19.045 4.111 -0.718 1.00 89.62 105 GLY A CA 1
ATOM 795 C C . GLY A 1 105 ? -18.908 5.388 -1.553 1.00 89.62 105 GLY A C 1
ATOM 796 O O . GLY A 1 105 ? -19.822 6.211 -1.581 1.00 89.62 105 GLY A O 1
ATOM 797 N N . CYS A 1 106 ? -17.760 5.589 -2.209 1.00 87.44 106 CYS A N 1
ATOM 798 C CA . CYS A 1 106 ? -17.464 6.799 -2.982 1.00 87.44 106 CYS A CA 1
ATOM 799 C C . CYS A 1 106 ? -17.360 6.513 -4.490 1.00 87.44 106 CYS A C 1
ATOM 801 O O . CYS A 1 106 ? -16.681 5.565 -4.880 1.00 87.44 106 CYS A O 1
ATOM 803 N N . PRO A 1 107 ? -17.957 7.353 -5.362 1.00 87.44 107 PRO A N 1
ATOM 804 C CA . PRO A 1 107 ? -17.925 7.138 -6.812 1.00 87.44 107 PRO A CA 1
ATOM 805 C C . PRO A 1 107 ? -16.566 7.470 -7.441 1.00 87.44 107 PRO A C 1
ATOM 807 O O . PRO A 1 107 ? -16.271 7.017 -8.540 1.00 87.44 107 PRO A O 1
ATOM 810 N N . GLN A 1 108 ? -15.748 8.282 -6.768 1.00 90.31 108 GLN A N 1
ATOM 811 C CA . GLN A 1 108 ? -14.409 8.657 -7.207 1.00 90.31 108 GLN A CA 1
ATOM 812 C C . GLN A 1 108 ? -13.441 8.619 -6.033 1.00 90.31 108 GLN A C 1
ATOM 814 O O . GLN A 1 108 ? -13.789 8.989 -4.910 1.00 90.31 108 GLN A O 1
ATOM 819 N N . VAL A 1 109 ? -12.208 8.212 -6.315 1.00 91.56 109 VAL A N 1
ATOM 820 C CA . VAL A 1 109 ? -11.145 8.061 -5.325 1.00 91.56 109 VAL A CA 1
ATOM 821 C C . VAL A 1 109 ? -9.904 8.798 -5.807 1.00 91.56 109 VAL A C 1
ATOM 823 O O . VAL A 1 109 ? -9.458 8.638 -6.944 1.00 91.56 109 VAL A O 1
ATOM 826 N N . GLY A 1 110 ? -9.316 9.595 -4.917 1.00 92.12 110 GLY A N 1
ATOM 827 C CA . GLY A 1 110 ? -7.978 10.134 -5.123 1.00 92.12 110 GLY A CA 1
ATOM 828 C C . GLY A 1 110 ? -6.933 9.047 -4.882 1.00 92.12 110 GLY A C 1
ATOM 829 O O . GLY A 1 110 ? -6.820 8.539 -3.770 1.00 92.12 110 GLY A O 1
ATOM 830 N N . MET A 1 111 ? -6.151 8.717 -5.904 1.00 91.19 111 MET A N 1
ATOM 831 C CA . MET A 1 111 ? -5.059 7.751 -5.827 1.00 91.19 111 MET A CA 1
ATOM 832 C C . MET A 1 111 ? -3.717 8.461 -5.974 1.00 91.19 111 MET A C 1
ATOM 834 O O . MET A 1 111 ? -3.561 9.386 -6.776 1.00 91.19 111 MET A O 1
ATOM 838 N N . ARG A 1 112 ? -2.727 8.015 -5.200 1.00 90.25 112 ARG A N 1
ATOM 839 C CA . ARG A 1 112 ? -1.362 8.529 -5.266 1.00 90.25 112 ARG A CA 1
ATOM 840 C C . ARG A 1 112 ? -0.368 7.377 -5.238 1.00 90.25 112 ARG A C 1
ATOM 842 O O . ARG A 1 112 ? -0.438 6.532 -4.352 1.00 90.25 112 ARG A O 1
ATOM 849 N N . LEU A 1 113 ? 0.562 7.383 -6.186 1.00 88.81 113 LEU A N 1
ATOM 850 C CA . LEU A 1 113 ? 1.781 6.587 -6.131 1.00 88.81 113 LEU A CA 1
ATOM 851 C C . LEU A 1 113 ? 2.924 7.527 -5.747 1.00 88.81 113 LEU A C 1
ATOM 853 O O . LEU A 1 113 ? 3.061 8.593 -6.344 1.00 88.81 113 LEU A O 1
ATOM 857 N N . GLU A 1 114 ? 3.725 7.158 -4.753 1.00 84.94 114 GLU A N 1
ATOM 858 C CA . GLU A 1 114 ? 4.858 7.959 -4.282 1.00 84.94 114 GLU A CA 1
ATOM 859 C C . GLU A 1 114 ? 6.126 7.118 -4.265 1.00 84.94 114 GLU A C 1
ATOM 861 O O . GLU A 1 114 ? 6.104 5.958 -3.852 1.00 84.94 114 GLU A O 1
ATOM 866 N N . VAL A 1 115 ? 7.233 7.731 -4.675 1.00 81.69 115 VAL A N 1
ATOM 867 C CA . VAL A 1 115 ? 8.577 7.190 -4.476 1.00 81.69 115 VAL A CA 1
ATOM 868 C C . VAL A 1 115 ? 9.155 7.891 -3.257 1.00 81.69 115 VAL A C 1
ATOM 870 O O . VAL A 1 115 ? 9.197 9.119 -3.206 1.00 81.69 115 VAL A O 1
ATOM 873 N N . LEU A 1 116 ? 9.538 7.112 -2.250 1.00 73.75 116 LEU A N 1
ATOM 874 C CA . LEU A 1 116 ? 10.010 7.627 -0.971 1.00 73.75 116 LEU A CA 1
ATOM 875 C C . LEU A 1 116 ? 11.492 7.287 -0.821 1.00 73.75 116 LEU A C 1
ATOM 877 O O . LEU A 1 116 ? 11.868 6.118 -0.886 1.00 73.75 116 LEU A O 1
ATOM 881 N N . ASP A 1 117 ? 12.324 8.297 -0.577 1.00 57.25 117 ASP A N 1
ATOM 882 C CA . ASP A 1 117 ? 13.773 8.113 -0.390 1.00 57.25 117 ASP A CA 1
ATOM 883 C C . ASP A 1 117 ? 14.137 7.562 0.999 1.00 57.25 117 ASP A C 1
ATOM 885 O O . ASP A 1 117 ? 15.292 7.225 1.268 1.00 57.25 117 ASP A O 1
ATOM 889 N N . ARG A 1 118 ? 13.161 7.493 1.910 1.00 52.19 118 ARG A N 1
ATOM 890 C CA . ARG A 1 118 ? 13.285 6.965 3.274 1.00 52.19 118 ARG A CA 1
ATOM 891 C C . ARG A 1 118 ? 11.983 6.278 3.667 1.00 52.19 118 ARG A C 1
ATOM 893 O O . ARG A 1 118 ? 10.926 6.661 3.163 1.00 52.19 118 ARG A O 1
ATOM 900 N N . ALA A 1 119 ? 12.058 5.294 4.569 1.00 47.44 119 ALA A N 1
ATOM 901 C CA . ALA A 1 119 ? 10.866 4.767 5.224 1.00 47.44 119 ALA A CA 1
ATOM 902 C C . ALA A 1 119 ? 10.087 5.957 5.798 1.00 47.44 119 ALA A C 1
ATOM 904 O O . ALA A 1 119 ? 10.626 6.761 6.561 1.00 47.44 119 ALA A O 1
ATOM 905 N N . MET A 1 120 ? 8.845 6.140 5.352 1.00 46.31 120 MET A N 1
ATOM 906 C CA . MET A 1 120 ? 7.969 7.069 6.044 1.00 46.31 120 MET A CA 1
ATOM 907 C C . MET A 1 120 ? 7.605 6.407 7.367 1.00 46.31 120 MET A C 1
ATOM 909 O O . MET A 1 120 ? 6.805 5.478 7.342 1.00 46.31 120 MET A O 1
ATOM 913 N N . CYS A 1 121 ? 8.146 6.897 8.489 1.00 52.81 121 CYS A N 1
ATOM 914 C CA . CYS A 1 121 ? 7.376 7.035 9.724 1.00 52.81 121 CYS A CA 1
ATOM 915 C C . CYS A 1 121 ? 8.059 7.881 10.822 1.00 52.81 121 CYS A C 1
ATOM 917 O O . CYS A 1 121 ? 9.272 7.785 10.986 1.00 52.81 121 CYS A O 1
ATOM 919 N N . PRO A 1 122 ? 7.274 8.591 11.665 1.00 47.56 122 PRO A N 1
ATOM 920 C CA . PRO A 1 122 ? 5.887 8.996 11.452 1.00 47.56 122 PRO A CA 1
ATOM 921 C C . PRO A 1 122 ? 5.602 10.407 11.985 1.00 47.56 122 PRO A C 1
ATOM 923 O O . PRO A 1 122 ? 5.331 10.608 13.172 1.00 47.56 122 PRO A O 1
ATOM 926 N N . ARG A 1 123 ? 5.321 11.349 11.077 1.00 36.75 123 ARG A N 1
ATOM 927 C CA . ARG A 1 123 ? 4.164 12.196 11.376 1.00 36.75 123 ARG A CA 1
ATOM 928 C C . ARG A 1 123 ? 2.965 11.270 11.328 1.00 36.75 123 ARG A C 1
ATOM 930 O O . ARG A 1 123 ? 2.450 10.981 10.250 1.00 36.75 123 ARG A O 1
ATOM 937 N N . PHE A 1 124 ? 2.538 10.807 12.497 1.00 44.81 124 PHE A N 1
ATOM 938 C CA . PHE A 1 124 ? 1.156 10.429 12.717 1.00 44.81 124 PHE A CA 1
ATOM 939 C C . PHE A 1 124 ? 0.333 11.662 12.388 1.00 44.81 124 PHE A C 1
ATOM 941 O O . PHE A 1 124 ? 0.079 12.529 13.224 1.00 44.81 124 PHE A O 1
ATOM 948 N N . HIS A 1 125 ? 0.034 11.820 11.108 1.00 41.41 125 HIS A N 1
ATOM 949 C CA . HIS A 1 125 ? -0.912 12.814 10.699 1.00 41.41 125 HIS A CA 1
ATOM 950 C C . HIS A 1 125 ? -2.220 12.372 11.329 1.00 41.41 125 HIS A C 1
ATOM 952 O O . HIS A 1 125 ? -2.736 11.301 11.028 1.00 41.41 125 HIS A O 1
ATOM 958 N N . VAL A 1 126 ? -2.719 13.214 12.226 1.00 38.81 126 VAL A N 1
ATOM 959 C CA . VAL A 1 126 ? -4.148 13.330 12.468 1.00 38.81 126 VAL A CA 1
ATOM 960 C C . VAL A 1 126 ? -4.760 13.571 11.095 1.00 38.81 126 VAL A C 1
ATOM 962 O O . VAL A 1 126 ? -4.621 14.646 10.501 1.00 38.81 126 VAL A O 1
ATOM 965 N N . ASP A 1 127 ? -5.284 12.500 10.524 1.00 41.44 127 ASP A N 1
ATOM 966 C CA . ASP A 1 127 ? -5.878 12.499 9.208 1.00 41.44 127 ASP A CA 1
ATOM 967 C C . ASP A 1 127 ? -7.257 13.130 9.331 1.00 41.44 127 ASP A C 1
ATOM 969 O O . ASP A 1 127 ? -8.230 12.494 9.710 1.00 41.44 127 ASP A O 1
ATOM 973 N N . ARG A 1 128 ? -7.345 14.435 9.092 1.00 42.41 128 ARG A N 1
ATOM 974 C CA . ARG A 1 128 ? -8.558 15.211 9.393 1.00 42.41 128 ARG A CA 1
ATOM 975 C C . ARG A 1 128 ? -9.728 14.942 8.431 1.00 42.41 128 ARG A C 1
ATOM 977 O O . ARG A 1 128 ? -10.629 15.770 8.358 1.00 42.41 128 ARG A O 1
ATOM 984 N N . THR A 1 129 ? -9.700 13.855 7.648 1.00 48.06 129 THR A N 1
ATOM 985 C CA . THR A 1 129 ? -10.537 13.730 6.439 1.00 48.06 129 THR A CA 1
ATOM 986 C C . THR A 1 129 ? -11.133 12.350 6.108 1.00 48.06 129 THR A C 1
ATOM 988 O O . THR A 1 129 ? -11.951 12.301 5.196 1.00 48.06 129 THR A O 1
ATOM 991 N N . GLY A 1 130 ? -10.821 11.251 6.810 1.00 74.06 130 GLY A N 1
ATOM 992 C CA . GLY A 1 130 ? -11.461 9.944 6.547 1.00 74.06 130 GLY A CA 1
ATOM 993 C C . GLY A 1 130 ? -10.578 8.720 6.813 1.00 74.06 130 GLY A C 1
ATOM 994 O O . GLY A 1 130 ? -9.510 8.840 7.409 1.00 74.06 130 GLY A O 1
ATOM 995 N N . VAL A 1 131 ? -11.041 7.541 6.379 1.00 86.44 131 VAL A N 1
ATOM 996 C CA . VAL A 1 131 ? -10.216 6.320 6.273 1.00 86.44 131 VAL A CA 1
ATOM 997 C C . VAL A 1 1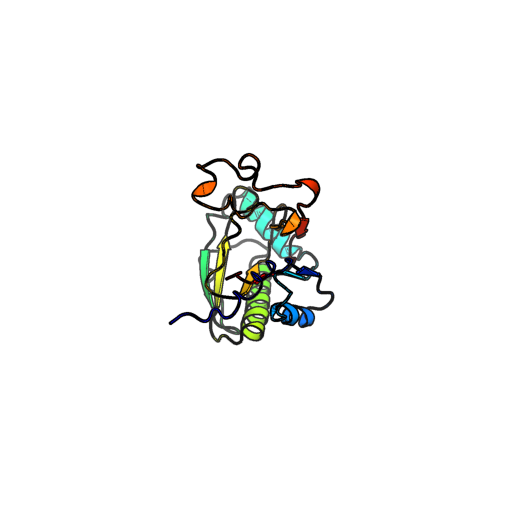31 ? -9.280 6.479 5.072 1.00 86.44 131 VAL A C 1
ATOM 999 O O . VAL A 1 131 ? -9.704 7.032 4.066 1.00 86.44 131 VAL A O 1
ATOM 1002 N N . ARG A 1 132 ? -8.030 6.011 5.147 1.00 89.38 132 ARG A N 1
ATOM 1003 C CA . ARG A 1 132 ? -7.093 5.924 4.009 1.00 89.38 132 ARG A CA 1
ATOM 1004 C C . ARG A 1 132 ? -6.614 4.501 3.804 1.00 89.38 132 ARG A C 1
ATOM 1006 O O . ARG A 1 132 ? -6.390 3.805 4.786 1.00 89.38 132 ARG A O 1
ATOM 1013 N N . MET A 1 133 ? -6.371 4.115 2.552 1.00 92.62 133 MET A N 1
ATOM 1014 C CA . MET A 1 133 ? -5.743 2.840 2.203 1.00 92.62 133 MET A CA 1
ATOM 1015 C C . MET A 1 133 ? -4.325 3.031 1.664 1.00 92.62 133 MET A C 1
ATOM 1017 O O . MET A 1 133 ? -4.089 3.878 0.803 1.00 92.62 133 MET A O 1
ATOM 1021 N N . LEU A 1 134 ? -3.390 2.219 2.153 1.00 92.12 134 LEU A N 1
ATOM 1022 C CA . LEU A 1 134 ? -1.989 2.194 1.743 1.00 92.12 134 LEU A CA 1
ATOM 1023 C C . LEU A 1 134 ? -1.593 0.789 1.283 1.00 92.12 134 LEU A C 1
ATOM 1025 O O . LEU A 1 134 ? -2.046 -0.206 1.844 1.00 92.12 134 LEU A O 1
ATOM 1029 N N . CYS A 1 135 ? -0.704 0.728 0.294 1.00 92.56 135 CYS A N 1
ATOM 1030 C CA . CYS A 1 135 ? -0.069 -0.497 -0.180 1.00 92.56 135 CYS A CA 1
ATOM 1031 C C . CYS A 1 135 ? 1.361 -0.174 -0.623 1.00 92.56 135 CYS A C 1
ATOM 1033 O O . CYS A 1 135 ? 1.566 0.653 -1.513 1.00 92.56 135 CYS A O 1
ATOM 1035 N N . THR A 1 136 ? 2.361 -0.818 -0.019 1.00 90.38 136 THR A N 1
ATOM 1036 C CA . THR A 1 136 ? 3.761 -0.669 -0.442 1.00 90.38 136 THR A CA 1
ATOM 1037 C C . THR A 1 136 ? 4.111 -1.739 -1.468 1.00 90.38 136 THR A C 1
ATOM 1039 O O . THR A 1 136 ? 4.228 -2.906 -1.116 1.00 90.38 136 THR A O 1
ATOM 1042 N N . TYR A 1 137 ? 4.323 -1.359 -2.727 1.00 90.56 137 TYR A N 1
ATOM 1043 C CA . TYR A 1 137 ? 4.671 -2.320 -3.784 1.00 90.56 137 TYR A CA 1
ATOM 1044 C C . TYR A 1 137 ? 6.131 -2.785 -3.765 1.00 90.56 137 TYR A C 1
ATOM 1046 O O . TYR A 1 137 ? 6.427 -3.906 -4.168 1.00 90.56 137 TYR A O 1
ATOM 1054 N N . TYR A 1 138 ? 7.057 -1.923 -3.341 1.00 85.38 138 TYR A N 1
ATOM 1055 C CA . TYR A 1 138 ? 8.489 -2.192 -3.431 1.00 85.38 138 TYR A CA 1
ATOM 1056 C C . TYR A 1 138 ? 9.259 -1.494 -2.307 1.00 85.38 138 TYR A C 1
ATOM 1058 O O . TYR A 1 138 ? 8.931 -0.371 -1.928 1.00 85.38 138 TYR A O 1
ATOM 1066 N N . GLY A 1 139 ? 10.303 -2.148 -1.793 1.00 77.44 139 GLY A N 1
ATOM 1067 C CA . GLY A 1 139 ? 11.099 -1.670 -0.661 1.00 77.44 139 GLY A CA 1
ATOM 1068 C C . GLY A 1 139 ? 10.720 -2.342 0.657 1.00 77.44 139 GLY A C 1
ATOM 1069 O O . GLY A 1 139 ? 10.176 -3.442 0.666 1.00 77.44 139 GLY A O 1
ATOM 1070 N N . GLN A 1 140 ? 11.053 -1.692 1.774 1.00 61.94 140 GLN A N 1
ATOM 1071 C CA . GLN A 1 140 ? 10.969 -2.307 3.101 1.00 61.94 140 GLN A CA 1
ATOM 1072 C C . GLN A 1 140 ? 9.521 -2.453 3.615 1.00 61.94 140 GLN A C 1
ATOM 1074 O O . GLN A 1 140 ? 9.286 -3.236 4.523 1.00 61.94 140 GLN A O 1
ATOM 1079 N N . GLY A 1 141 ? 8.530 -1.786 3.018 1.00 63.09 141 GLY A N 1
ATOM 1080 C CA . GLY A 1 141 ? 7.152 -1.793 3.523 1.00 63.09 141 GLY A CA 1
ATOM 1081 C C . GLY A 1 141 ? 6.816 -0.531 4.317 1.00 63.09 141 GLY A C 1
ATOM 1082 O O . GLY A 1 141 ? 7.601 0.416 4.343 1.00 63.09 141 GLY A O 1
ATOM 1083 N N . THR A 1 142 ? 5.633 -0.501 4.931 1.00 62.03 142 THR A N 1
ATOM 1084 C CA . THR A 1 142 ? 5.175 0.632 5.757 1.00 62.03 142 THR A CA 1
ATOM 1085 C C . THR A 1 142 ? 5.355 0.301 7.232 1.00 62.03 142 THR A C 1
ATOM 1087 O O . THR A 1 142 ? 4.829 -0.703 7.704 1.00 62.03 142 THR A O 1
ATOM 1090 N N . GLU A 1 143 ? 6.074 1.140 7.967 1.00 64.25 143 GLU A N 1
ATOM 1091 C CA . GLU A 1 143 ? 6.199 1.017 9.421 1.00 64.25 143 GLU A CA 1
ATOM 1092 C C . GLU A 1 143 ? 4.994 1.659 10.125 1.00 64.25 143 GLU A C 1
ATOM 1094 O O . GLU A 1 143 ? 4.337 2.546 9.582 1.00 64.25 143 GLU A O 1
ATOM 1099 N N . TRP A 1 144 ? 4.679 1.215 11.337 1.00 64.88 144 TRP A N 1
ATOM 1100 C CA . TRP A 1 144 ? 3.781 1.911 12.252 1.00 64.88 144 TRP A CA 1
ATOM 1101 C C . TRP A 1 144 ? 4.187 1.645 13.703 1.00 64.88 144 TRP A C 1
ATOM 1103 O O . TRP A 1 144 ? 4.871 0.674 14.024 1.00 64.88 144 TRP A O 1
ATOM 1113 N N . LEU A 1 145 ? 3.741 2.522 14.596 1.00 54.28 145 LEU A N 1
ATOM 1114 C CA . LEU A 1 145 ? 3.929 2.410 16.039 1.00 54.28 145 LEU A CA 1
ATOM 1115 C C . LEU A 1 145 ? 2.553 2.400 16.713 1.00 54.28 145 LEU A C 1
ATOM 1117 O O . LEU A 1 145 ? 1.654 3.148 16.313 1.00 54.28 145 LEU A O 1
ATOM 1121 N N . SER A 1 146 ? 2.381 1.542 17.716 1.00 56.59 146 SER A N 1
ATOM 1122 C CA . SER A 1 146 ? 1.183 1.525 18.559 1.00 56.59 146 SER A CA 1
ATOM 1123 C C . SER A 1 146 ? 1.110 2.782 19.4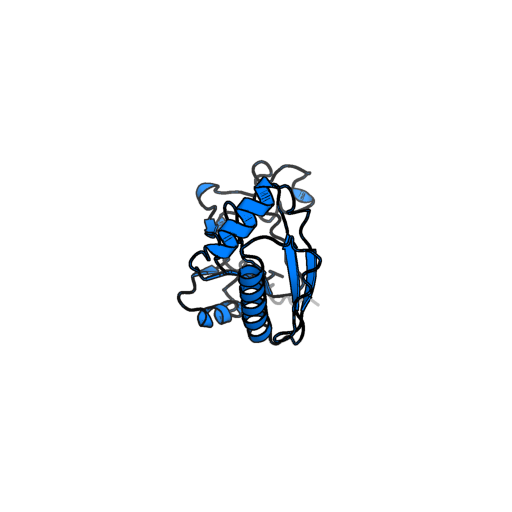43 1.00 56.59 146 SER A C 1
ATOM 1125 O O . SER A 1 146 ? 2.119 3.451 19.672 1.00 56.59 146 SER A O 1
ATOM 1127 N N . GLU A 1 147 ? -0.090 3.145 19.916 1.00 55.78 147 GLU A N 1
ATOM 1128 C CA . GLU A 1 147 ? -0.314 4.375 20.706 1.00 55.78 147 GLU A CA 1
ATOM 1129 C C . GLU A 1 147 ? 0.531 4.423 21.981 1.00 55.78 147 GLU A C 1
ATOM 1131 O O . GLU A 1 147 ? 1.131 5.440 22.307 1.00 55.78 147 GLU A O 1
ATOM 1136 N N . ASP A 1 148 ? 0.620 3.300 22.683 1.00 52.72 148 ASP A N 1
ATOM 1137 C CA . ASP A 1 148 ? 1.388 3.131 23.915 1.00 52.72 148 ASP A CA 1
ATOM 1138 C C . ASP A 1 148 ? 2.902 3.291 23.704 1.00 52.72 148 ASP A C 1
ATOM 1140 O O . ASP A 1 148 ? 3.629 3.691 24.618 1.00 52.72 148 ASP A O 1
ATOM 1144 N N . ALA A 1 149 ? 3.370 3.044 22.481 1.00 51.38 149 ALA A N 1
ATOM 1145 C CA . ALA A 1 149 ? 4.761 3.186 22.090 1.00 51.38 149 ALA A CA 1
ATOM 1146 C C . ALA A 1 149 ? 5.108 4.568 21.513 1.00 51.38 149 ALA A C 1
ATOM 1148 O O . ALA A 1 149 ? 6.286 4.823 21.238 1.00 51.38 149 ALA A O 1
ATOM 1149 N N . ALA A 1 150 ? 4.124 5.464 21.361 1.00 53.84 150 ALA A N 1
ATOM 1150 C CA . ALA A 1 150 ? 4.293 6.784 20.765 1.00 53.84 150 ALA A CA 1
ATOM 1151 C C . ALA A 1 150 ? 3.898 7.927 21.722 1.00 53.84 150 ALA A C 1
ATOM 1153 O O . ALA A 1 150 ? 2.773 8.018 22.199 1.00 53.84 150 ALA A O 1
ATOM 1154 N N . ASP A 1 151 ? 4.802 8.878 21.960 1.00 57.69 151 ASP A N 1
ATOM 1155 C CA . ASP A 1 151 ? 4.499 10.135 22.644 1.00 57.69 151 ASP A CA 1
ATOM 1156 C C . ASP A 1 151 ? 3.959 11.181 21.665 1.00 57.69 151 ASP A C 1
ATOM 1158 O O . ASP A 1 151 ? 4.666 12.086 21.208 1.00 57.69 151 ASP A O 1
ATOM 1162 N N . ARG A 1 152 ? 2.674 11.064 21.333 1.00 55.97 152 ARG A N 1
ATOM 1163 C CA . ARG A 1 152 ? 2.023 11.944 20.356 1.00 55.97 152 ARG A CA 1
ATOM 1164 C C . ARG A 1 152 ? 1.958 13.420 20.766 1.00 55.97 152 ARG A C 1
ATOM 1166 O O . ARG A 1 152 ? 1.750 14.263 19.896 1.00 55.97 152 ARG A O 1
ATOM 1173 N N . SER A 1 153 ? 2.230 13.766 22.030 1.00 54.72 153 SER A N 1
ATOM 1174 C CA . SER A 1 153 ? 2.396 15.170 22.454 1.00 54.72 153 SER A CA 1
ATOM 1175 C C . SER A 1 153 ? 3.577 15.865 21.764 1.00 54.72 153 SER A C 1
ATOM 1177 O O . SER A 1 153 ? 3.636 17.092 21.704 1.00 54.72 153 SER A O 1
ATOM 1179 N N . LYS A 1 154 ? 4.496 15.080 21.190 1.00 52.47 154 LYS A N 1
ATOM 1180 C CA . LYS A 1 154 ? 5.693 15.554 20.494 1.00 52.47 154 LYS A CA 1
ATOM 1181 C C . LYS A 1 154 ? 5.554 15.545 18.971 1.00 52.47 154 LYS A C 1
ATOM 1183 O O . LYS A 1 154 ? 6.530 15.786 18.267 1.00 52.47 154 LYS A O 1
ATOM 1188 N N . LEU A 1 155 ? 4.347 15.312 18.448 1.00 50.75 155 LEU A N 1
ATOM 1189 C CA . LEU A 1 155 ? 4.068 15.377 17.013 1.00 50.75 155 LEU A CA 1
ATOM 1190 C C . LEU A 1 155 ? 4.050 16.818 16.481 1.00 50.75 155 LEU A C 1
ATOM 1192 O O . LEU A 1 155 ? 3.509 17.743 17.089 1.00 50.75 155 LEU A O 1
ATOM 1196 N N . GLY A 1 156 ? 4.571 17.006 15.267 1.00 50.25 156 GLY A N 1
ATOM 1197 C CA . GLY A 1 156 ? 4.455 18.265 14.525 1.00 50.25 156 GLY A CA 1
ATOM 1198 C C . GLY A 1 156 ? 5.388 19.370 15.034 1.00 50.25 156 GLY A C 1
ATOM 1199 O O . GLY A 1 156 ? 6.559 19.127 15.305 1.00 50.25 156 GLY A O 1
ATOM 1200 N N . ARG A 1 157 ? 4.896 20.617 15.131 1.00 43.78 157 ARG A N 1
ATOM 1201 C CA . ARG A 1 157 ? 5.717 21.796 15.503 1.00 43.78 157 ARG A CA 1
ATOM 1202 C C . ARG A 1 157 ? 6.395 21.675 16.879 1.00 43.78 157 ARG A C 1
ATOM 1204 O O . ARG A 1 157 ? 7.339 22.413 17.140 1.00 43.78 157 ARG A O 1
ATOM 1211 N N . LEU A 1 158 ? 5.936 20.755 17.729 1.00 47.62 158 LEU A N 1
ATOM 1212 C CA . LEU A 1 158 ? 6.480 20.512 19.067 1.00 47.62 158 LEU A CA 1
ATOM 1213 C C . LEU A 1 158 ? 7.737 19.627 19.069 1.00 47.62 158 LEU A C 1
ATOM 1215 O O . LEU A 1 158 ? 8.467 19.643 20.053 1.00 47.62 158 LEU A O 1
ATOM 1219 N N . ALA A 1 159 ? 8.061 18.954 17.957 1.00 48.25 159 ALA A N 1
ATOM 1220 C CA . ALA A 1 159 ? 9.313 18.206 17.797 1.00 48.25 159 ALA A CA 1
ATOM 1221 C C . ALA A 1 159 ? 10.561 19.109 17.684 1.00 48.25 159 ALA A C 1
ATOM 1223 O O . ALA A 1 159 ? 11.666 18.608 17.509 1.00 48.25 159 ALA A O 1
ATOM 1224 N N . GLN A 1 160 ? 10.399 20.441 17.702 1.00 50.94 160 GLN A N 1
ATOM 1225 C CA . GLN A 1 160 ? 11.462 21.440 17.490 1.00 50.94 160 GLN A CA 1
ATOM 1226 C C . GLN A 1 160 ? 12.339 21.194 16.242 1.00 50.94 160 GLN A C 1
ATOM 1228 O O . GLN A 1 160 ? 13.466 21.672 16.1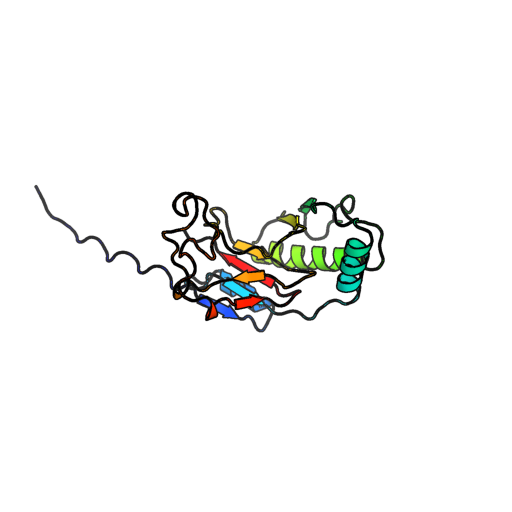62 1.00 50.94 160 GLN A O 1
ATOM 1233 N N . GLY A 1 161 ? 11.825 20.458 15.250 1.00 51.16 161 GLY A N 1
ATOM 1234 C CA . GLY A 1 161 ? 12.573 20.087 14.045 1.00 51.16 161 GLY A CA 1
ATOM 1235 C C . GLY A 1 161 ? 13.519 18.890 14.205 1.00 51.16 161 GLY A C 1
ATOM 1236 O O . GLY A 1 161 ? 14.270 18.609 13.275 1.00 51.16 161 GLY A O 1
ATOM 1237 N N . MET A 1 162 ? 13.487 18.176 15.334 1.00 46.16 162 MET A N 1
ATOM 1238 C CA . MET A 1 162 ? 14.280 16.961 15.534 1.00 46.16 162 MET A CA 1
ATOM 1239 C C . MET A 1 162 ? 13.648 15.752 14.816 1.00 46.16 162 MET A C 1
ATOM 1241 O O . MET A 1 162 ? 12.419 15.647 14.787 1.00 46.16 162 MET A O 1
ATOM 1245 N N . PRO A 1 163 ? 14.461 14.836 14.252 1.00 51.94 163 PRO A N 1
ATOM 1246 C CA . PRO A 1 163 ? 13.995 13.542 13.744 1.00 51.94 163 PRO A CA 1
ATOM 1247 C C . PRO A 1 163 ? 13.194 12.755 14.791 1.00 51.94 163 PRO A C 1
ATOM 1249 O O . PRO A 1 163 ? 13.508 12.825 15.975 1.00 51.94 163 PRO A O 1
ATOM 1252 N N . ASP A 1 164 ? 12.209 11.957 14.371 1.00 52.25 164 ASP A N 1
ATOM 1253 C CA . ASP A 1 164 ? 11.314 11.205 15.275 1.00 52.25 164 ASP A CA 1
ATOM 1254 C C . ASP A 1 164 ? 12.057 10.223 16.205 1.00 52.25 164 ASP A C 1
ATOM 1256 O O . ASP A 1 164 ? 11.669 10.015 17.356 1.00 52.25 164 ASP A O 1
ATOM 1260 N N . GLU A 1 165 ? 13.192 9.707 15.734 1.00 50.75 165 GLU A N 1
ATOM 1261 C CA . GLU A 1 165 ? 14.146 8.869 16.475 1.00 50.75 165 GLU A CA 1
ATOM 1262 C C . G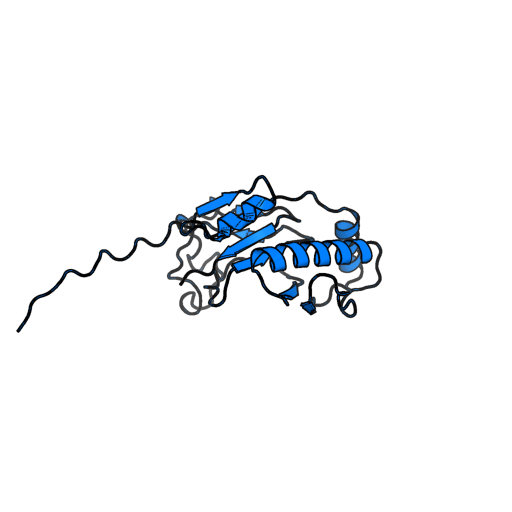LU A 1 165 ? 14.769 9.589 17.683 1.00 50.75 165 GLU A C 1
ATOM 1264 O O . GLU A 1 165 ? 15.186 8.955 18.649 1.00 50.75 165 GLU A O 1
ATOM 1269 N N . THR A 1 166 ? 14.844 10.922 17.633 1.00 49.25 166 THR A N 1
ATOM 1270 C CA . THR A 1 166 ? 15.526 11.762 18.630 1.00 49.25 166 THR A CA 1
ATOM 1271 C C . THR A 1 166 ? 14.606 12.791 19.290 1.00 49.25 166 THR A C 1
ATOM 1273 O O . THR A 1 166 ? 14.950 13.325 20.342 1.00 49.25 166 THR A O 1
ATOM 1276 N N . SER A 1 167 ? 13.398 13.012 18.758 1.00 51.84 167 SER A N 1
ATOM 1277 C CA . SER A 1 167 ? 12.374 13.897 19.335 1.00 51.84 167 SER A CA 1
ATOM 1278 C C . SER A 1 167 ? 11.753 13.334 20.621 1.00 51.84 167 SER A C 1
ATOM 1280 O O . SER A 1 167 ? 11.045 14.032 21.349 1.00 51.84 167 SER A O 1
ATOM 1282 N N . GLY A 1 168 ? 12.012 12.057 20.923 1.00 54.25 168 GLY A N 1
ATOM 1283 C CA . GLY A 1 168 ? 11.388 11.331 22.024 1.00 54.25 168 GLY A CA 1
ATOM 1284 C C . GLY A 1 168 ? 9.914 11.011 21.767 1.00 54.25 168 GLY A C 1
ATOM 1285 O O . GLY A 1 168 ? 9.181 10.814 22.739 1.00 54.25 168 GLY A O 1
ATOM 1286 N N . LEU A 1 169 ? 9.494 11.017 20.491 1.00 54.41 169 LEU A N 1
ATOM 1287 C CA . LEU A 1 169 ? 8.214 10.497 20.005 1.00 54.41 169 LEU A CA 1
ATOM 1288 C C . LEU A 1 169 ? 8.153 8.977 20.175 1.00 54.41 169 LEU A C 1
ATOM 1290 O O . LEU A 1 169 ? 7.117 8.450 20.552 1.00 54.41 169 LEU 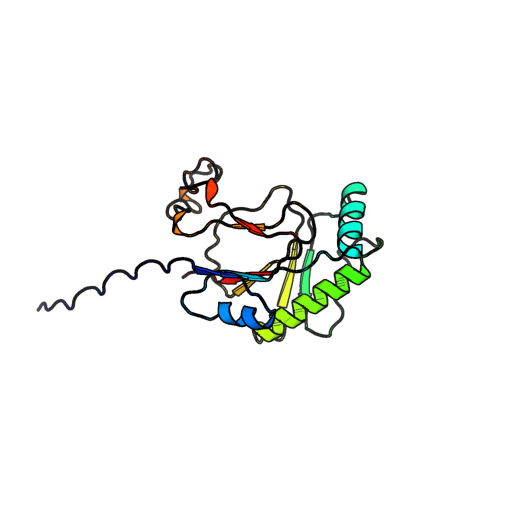A O 1
ATOM 1294 N N . ILE A 1 170 ? 9.250 8.266 19.930 1.00 56.78 170 ILE A N 1
ATOM 1295 C CA . ILE A 1 170 ? 9.295 6.807 20.052 1.00 56.78 170 ILE A CA 1
ATOM 1296 C C . ILE A 1 170 ? 9.638 6.451 21.501 1.00 56.78 170 ILE A C 1
ATOM 1298 O O . ILE A 1 170 ? 10.786 6.569 21.926 1.00 56.78 170 ILE A O 1
ATOM 1302 N N . ARG A 1 171 ? 8.637 6.027 22.278 1.00 59.69 171 ARG A N 1
ATOM 1303 C CA . ARG A 1 171 ? 8.824 5.582 23.671 1.00 59.69 171 ARG A CA 1
ATOM 1304 C C . ARG A 1 171 ? 9.443 4.191 23.742 1.00 59.69 171 ARG A C 1
ATOM 1306 O O . ARG A 1 171 ? 10.200 3.908 24.665 1.00 59.69 171 ARG A O 1
ATOM 1313 N N . ASN A 1 172 ? 9.133 3.338 22.767 1.00 61.94 172 ASN A N 1
ATOM 1314 C CA . ASN A 1 172 ? 9.688 1.996 22.663 1.00 61.94 172 ASN A CA 1
ATOM 1315 C C . ASN A 1 172 ? 9.992 1.638 21.196 1.00 61.94 172 ASN A C 1
ATOM 1317 O O . ASN A 1 172 ? 9.080 1.254 20.465 1.00 61.94 172 ASN A O 1
ATOM 1321 N N . PRO A 1 173 ? 11.261 1.711 20.757 1.00 57.88 173 PRO A N 1
ATOM 1322 C CA . PRO A 1 173 ? 11.655 1.327 19.401 1.00 57.88 173 PRO A CA 1
ATOM 1323 C C . PRO A 1 173 ? 11.355 -0.139 19.059 1.00 57.88 173 PRO A C 1
ATOM 1325 O O . PRO A 1 173 ? 11.120 -0.462 17.902 1.00 57.88 173 PRO A O 1
ATOM 1328 N N . ALA A 1 174 ? 11.301 -1.033 20.053 1.00 56.62 174 ALA A N 1
ATOM 1329 C CA . ALA A 1 174 ? 10.966 -2.442 19.833 1.00 56.62 174 ALA A CA 1
ATOM 1330 C C . ALA A 1 174 ? 9.476 -2.676 19.516 1.00 56.62 174 ALA A C 1
ATOM 1332 O O . ALA A 1 174 ? 9.092 -3.785 19.156 1.00 56.62 174 ALA A O 1
ATOM 1333 N N . ALA A 1 175 ? 8.633 -1.650 19.654 1.00 61.06 175 ALA A N 1
ATOM 1334 C CA . ALA A 1 175 ? 7.222 -1.702 19.287 1.00 61.06 175 ALA A CA 1
ATOM 1335 C C . ALA A 1 175 ? 6.958 -1.217 17.851 1.00 61.06 175 ALA A C 1
ATOM 1337 O O . ALA A 1 175 ? 5.801 -1.199 17.427 1.00 61.06 175 ALA A O 1
ATOM 1338 N N . ILE A 1 176 ? 8.004 -0.833 17.100 1.00 64.75 176 ILE A N 1
ATOM 1339 C CA . ILE A 1 176 ? 7.876 -0.556 15.668 1.00 64.75 176 ILE A CA 1
ATOM 1340 C C . ILE A 1 176 ? 7.448 -1.854 14.989 1.00 64.75 176 ILE A C 1
ATOM 1342 O O . ILE A 1 176 ? 8.120 -2.883 15.055 1.00 64.75 176 ILE A O 1
ATOM 1346 N N . ARG A 1 177 ? 6.288 -1.799 14.351 1.00 68.00 177 ARG A N 1
ATOM 1347 C CA . ARG A 1 177 ? 5.744 -2.869 13.528 1.00 68.00 177 ARG A CA 1
ATOM 1348 C C . ARG A 1 177 ? 5.914 -2.467 12.070 1.00 68.00 177 ARG A C 1
ATOM 1350 O O . ARG A 1 177 ? 5.864 -1.287 11.737 1.00 68.00 177 ARG A O 1
ATOM 1357 N N . GLN A 1 178 ? 6.107 -3.447 11.199 1.00 72.19 178 GLN A N 1
ATOM 1358 C CA . GLN A 1 178 ? 6.371 -3.214 9.786 1.00 72.19 178 GLN A CA 1
ATOM 1359 C C . GLN A 1 178 ? 5.466 -4.092 8.936 1.00 72.19 178 GLN A C 1
ATOM 1361 O O . GLN A 1 178 ? 5.373 -5.303 9.142 1.00 72.19 178 GLN A O 1
ATOM 1366 N N . ALA A 1 179 ? 4.777 -3.470 7.987 1.00 77.31 179 ALA A N 1
ATOM 1367 C CA . ALA A 1 179 ? 3.878 -4.159 7.083 1.00 77.31 179 ALA A CA 1
ATOM 1368 C C . ALA A 1 179 ? 4.732 -4.747 5.971 1.00 77.31 179 ALA A C 1
ATOM 1370 O O . ALA A 1 179 ? 5.524 -4.003 5.382 1.00 77.31 179 ALA A O 1
ATOM 1371 N N . PRO A 1 180 ? 4.583 -6.039 5.645 1.00 82.38 180 PRO A N 1
ATOM 1372 C CA . PRO A 1 180 ? 5.284 -6.585 4.501 1.00 82.38 180 PRO A CA 1
ATOM 1373 C C . PRO A 1 180 ? 4.818 -5.871 3.221 1.00 82.38 180 PRO A C 1
ATOM 1375 O O . PRO A 1 180 ? 3.694 -5.353 3.171 1.00 82.38 180 PRO A O 1
ATOM 1378 N N . PRO A 1 181 ? 5.645 -5.853 2.161 1.00 86.12 181 PRO A N 1
ATOM 1379 C CA . PRO A 1 181 ? 5.208 -5.400 0.849 1.00 86.12 181 PRO A CA 1
ATOM 1380 C C . PRO A 1 181 ? 3.885 -6.056 0.437 1.00 86.12 181 PRO A C 1
ATOM 1382 O O . PRO A 1 181 ? 3.611 -7.200 0.793 1.00 86.12 181 PRO A O 1
ATOM 1385 N N . PHE A 1 182 ? 3.083 -5.325 -0.330 1.00 91.25 182 PHE A N 1
ATOM 1386 C CA . PHE A 1 182 ? 1.742 -5.679 -0.806 1.00 91.25 182 PHE A CA 1
ATOM 1387 C C . PHE A 1 182 ? 0.631 -5.742 0.251 1.00 91.25 182 PHE A C 1
ATOM 1389 O O . PHE A 1 182 ? -0.540 -5.745 -0.140 1.00 91.25 182 PHE A O 1
ATOM 1396 N N . ALA A 1 183 ? 0.937 -5.733 1.553 1.00 91.56 183 ALA A N 1
ATOM 1397 C CA . ALA A 1 183 ? -0.098 -5.634 2.580 1.00 91.56 183 ALA A CA 1
ATOM 1398 C C . ALA A 1 183 ? -0.940 -4.360 2.400 1.00 91.56 183 ALA A C 1
ATOM 1400 O O . ALA A 1 183 ? -0.412 -3.293 2.076 1.00 91.56 183 ALA A O 1
ATOM 1401 N N . LEU A 1 184 ? -2.249 -4.483 2.630 1.00 94.31 184 LEU A N 1
ATOM 1402 C CA . LEU A 1 184 ? -3.152 -3.340 2.700 1.00 94.31 184 LEU A CA 1
ATOM 1403 C C . LEU A 1 184 ? -3.211 -2.845 4.130 1.00 94.31 184 LEU A C 1
ATOM 1405 O O . LEU A 1 184 ? -3.522 -3.613 5.040 1.00 94.31 184 LEU A O 1
ATOM 1409 N N . LEU A 1 185 ? -2.951 -1.557 4.308 1.00 91.62 185 LEU A N 1
ATOM 1410 C CA . LEU A 1 185 ? -3.191 -0.872 5.568 1.00 91.62 185 LEU A CA 1
ATOM 1411 C C . LEU A 1 185 ? -4.351 0.088 5.383 1.00 91.62 185 LEU A C 1
ATOM 1413 O O . LEU A 1 185 ? -4.297 0.949 4.505 1.00 91.62 185 LEU A O 1
ATOM 1417 N N . LEU A 1 186 ? -5.371 -0.038 6.222 1.00 91.00 186 LEU A N 1
ATOM 1418 C CA . LEU A 1 186 ? -6.365 1.005 6.406 1.00 91.00 186 LEU A CA 1
ATOM 1419 C C . LEU A 1 186 ? -6.048 1.780 7.671 1.00 91.00 186 LEU A C 1
ATOM 1421 O O . LEU A 1 186 ? -5.834 1.184 8.722 1.00 91.00 186 LEU A O 1
ATOM 1425 N N . LEU A 1 187 ? -6.043 3.100 7.562 1.00 87.19 187 LEU A N 1
ATOM 1426 C CA . LEU A 1 187 ? -5.789 4.015 8.665 1.00 87.19 187 LEU A CA 1
ATOM 1427 C C . LEU A 1 187 ? -7.013 4.895 8.862 1.00 87.19 187 LEU A C 1
ATOM 1429 O O . LEU A 1 187 ? -7.479 5.517 7.907 1.00 87.19 187 LEU A O 1
ATOM 1433 N N . LYS A 1 188 ? -7.510 4.969 10.094 1.00 82.56 188 LYS A N 1
ATOM 1434 C CA . LYS A 1 188 ? -8.521 5.945 10.495 1.00 82.56 188 LYS A CA 1
ATOM 1435 C C . LYS A 1 188 ? -7.825 7.198 11.026 1.00 82.56 188 LYS A C 1
ATOM 1437 O O . LYS A 1 188 ? -6.857 7.116 11.779 1.00 82.56 188 LYS A O 1
ATOM 1442 N N . GLY A 1 189 ? -8.317 8.369 10.637 1.00 66.12 189 GLY A N 1
ATOM 1443 C CA . GLY A 1 189 ? -7.925 9.616 11.282 1.00 66.12 189 GLY A CA 1
ATOM 1444 C C . GLY A 1 189 ? -8.504 9.736 12.687 1.00 66.12 189 GLY A C 1
ATOM 1445 O O . GLY A 1 189 ? -9.718 9.649 12.854 1.00 66.12 189 GLY A O 1
ATOM 1446 N N . THR A 1 190 ? -7.659 9.964 13.691 1.00 56.28 190 THR A N 1
ATOM 1447 C CA . THR A 1 190 ? -8.103 10.306 15.049 1.00 56.28 190 THR A CA 1
ATOM 1448 C C . THR A 1 190 ? -8.511 11.780 15.127 1.00 56.28 190 THR A C 1
ATOM 1450 O O . THR A 1 190 ? -7.814 12.636 14.580 1.00 56.28 190 THR A O 1
ATOM 1453 N N . GLN A 1 191 ? -9.653 12.074 15.764 1.00 45.41 191 GLN A N 1
ATOM 1454 C CA . GLN A 1 191 ? -10.082 13.447 16.085 1.00 45.41 191 GLN A CA 1
ATOM 1455 C C . GLN A 1 191 ? -9.283 14.028 17.252 1.00 45.41 191 GLN A C 1
ATOM 1457 O O . GLN A 1 191 ? -8.951 13.253 18.176 1.00 45.41 191 GLN A O 1
#